Protein AF-A0A7Z9K730-F1 (afdb_monomer)

pLDDT: mean 75.92, std 16.02, range [36.72, 94.62]

Radius of gyration: 26.33 Å; Cα contacts (8 Å, |Δi|>4): 252; chains: 1; bounding box: 82×53×76 Å

Secondary structure (DSSP, 8-state):
-PPPEEEEEE-TTSSEEEEEEE------TT---HHHHHHHHHHHHHHHHHHHHHHHHHHHHHHHH-HHHHHHHHHHHHHHHHHHHHHTTSSHHHHTSGGGSTTTB--SSTT-SHHHHHHHHHHHHHHHHHHHHHHHHHH--HHHHTT-------HHHHHHHHHHHHHHHHHHHHHHHHHHHHHHSB-----TT-GGG--HHHHHHHHHHHHHHHHHHHHHHHHHHHHHTS-HHHHHHHHHHHHHHHHHHHHHTT--HIIIIIHHHHHHHHHHHHHHHHHHHTTS-SS-PPPHHHHHHHHHHHHHHHHHHHHHHHHHHHHHHHSSTT---

Solvent-accessible surface area (backbone atoms only — not comparable to full-atom values): 18474 Å² total; per-residue (Å²): 138,81,84,77,57,70,52,77,53,68,43,100,80,82,47,79,75,56,77,50,71,54,75,77,77,68,75,61,82,84,64,83,33,73,65,56,58,48,50,52,50,52,46,56,51,48,52,53,50,49,56,51,49,51,53,51,50,28,57,57,40,26,80,76,66,35,61,68,53,17,50,52,49,43,50,50,51,54,54,47,53,50,52,52,26,61,77,68,42,53,61,57,82,54,58,73,37,70,54,42,29,48,82,50,17,55,45,85,75,87,38,40,10,48,40,38,42,32,52,51,17,52,52,49,25,53,50,28,53,55,50,29,52,56,46,43,76,72,65,69,50,76,72,64,71,76,60,77,74,71,88,68,89,52,69,67,58,28,54,54,38,18,53,48,42,38,52,49,48,53,48,50,52,50,51,47,53,54,49,51,47,53,65,75,39,30,77,57,49,81,53,75,92,44,65,86,62,50,46,76,62,27,53,49,50,54,50,24,52,49,32,40,54,50,23,51,49,34,48,50,57,48,49,43,62,63,52,67,70,45,53,71,69,43,45,51,51,8,49,54,51,14,50,51,54,46,49,53,52,35,56,76,70,69,47,60,57,68,69,72,42,53,49,48,49,52,52,51,51,53,50,53,50,51,48,52,51,46,61,64,51,53,76,79,50,90,69,97,66,82,54,70,68,52,56,49,49,50,50,51,54,51,48,53,52,53,51,48,57,53,53,61,47,54,55,53,60,53,52,58,65,71,68,50,100,74,88,83,128

Foldseek 3Di:
DDDWDKDFDADPVRDGPDIDTPPPPPPPPVPVDPVVVVVVVVVVVVVVVVLVVLLVQLVVCCVPPNNVVSLVVSVCVLVVVLLVCVVVVPPVVVCPDCQVDCQFFDDDDQPRGLVSLLVVLVSLLSSLVSLLVVLCVVLPPLVLLVPLPPPDDDVVLLVVLLVVLLVQLVVVVVLLCVLLSNVVGGPADPPPVDPVSHDPSNVSSVVSNVSNLVSSLSVLLSCLSSLSSHDPVSNVSSLVNNLVVQLVVCVVVVHDCVLSRVLSSVLSVLSSVLSVVCSVCVVPDDDPDRPVVNVVSSVVSVVVNVVVSVVVVVVVVVVVVVPPPPPDD

Structure (mmCIF, N/CA/C/O backbone):
data_AF-A0A7Z9K730-F1
#
_entry.id   AF-A0A7Z9K730-F1
#
loop_
_atom_site.group_PDB
_atom_site.id
_atom_site.type_symbol
_atom_site.label_atom_id
_atom_site.label_alt_id
_atom_site.label_comp_id
_atom_site.label_asym_id
_atom_site.label_entity_id
_atom_site.label_seq_id
_atom_site.pdbx_PDB_ins_code
_atom_site.Cartn_x
_atom_site.Cartn_y
_atom_site.Cartn_z
_atom_site.occupancy
_atom_site.B_iso_or_equiv
_atom_site.auth_seq_id
_atom_site.auth_comp_id
_atom_site.auth_asym_id
_atom_site.auth_atom_id
_atom_site.pdbx_PDB_model_num
ATOM 1 N N . MET A 1 1 ? 19.203 -18.363 -46.314 1.00 38.38 1 MET A N 1
ATOM 2 C CA . MET A 1 1 ? 20.653 -18.600 -46.107 1.00 38.38 1 MET A CA 1
ATOM 3 C C . MET A 1 1 ? 21.427 -17.331 -46.461 1.00 38.38 1 MET A C 1
ATOM 5 O O . MET A 1 1 ? 21.736 -17.117 -47.626 1.00 38.38 1 MET A O 1
ATOM 9 N N . GLY A 1 2 ? 21.668 -16.443 -45.492 1.00 43.47 2 GLY A N 1
ATOM 10 C CA . GLY A 1 2 ? 22.493 -15.243 -45.694 1.00 43.47 2 GLY A CA 1
ATOM 11 C C . GLY A 1 2 ? 23.963 -15.560 -45.417 1.00 43.47 2 GLY A C 1
ATOM 12 O O . GLY A 1 2 ? 24.268 -16.152 -44.387 1.00 43.47 2 GLY A O 1
ATOM 13 N N . LYS A 1 3 ? 24.870 -15.215 -46.339 1.00 42.12 3 LYS A N 1
ATOM 14 C CA . LYS A 1 3 ? 26.317 -15.420 -46.163 1.00 42.12 3 LYS A CA 1
ATOM 15 C C . LYS A 1 3 ? 26.834 -14.543 -45.015 1.00 42.12 3 LYS A C 1
ATOM 17 O O . LYS A 1 3 ? 26.680 -13.326 -45.060 1.00 42.12 3 LYS A O 1
ATOM 22 N N . SER A 1 4 ? 27.456 -15.172 -44.018 1.00 48.16 4 SER A N 1
ATOM 23 C CA . SER A 1 4 ? 28.246 -14.492 -42.988 1.00 48.16 4 SER A CA 1
ATOM 24 C C . SER A 1 4 ? 29.460 -13.834 -43.646 1.00 48.16 4 SER A C 1
ATOM 26 O O . SER A 1 4 ? 30.220 -14.506 -44.344 1.00 48.16 4 SER A O 1
ATOM 28 N N . GLY A 1 5 ? 29.608 -12.521 -43.479 1.00 53.75 5 GLY A N 1
ATOM 29 C CA . GLY A 1 5 ? 30.792 -11.790 -43.917 1.00 53.75 5 GLY A CA 1
ATOM 30 C C . GLY A 1 5 ? 31.803 -11.721 -42.778 1.00 53.75 5 GLY A C 1
ATOM 31 O O . GLY A 1 5 ? 31.504 -11.157 -41.727 1.00 53.75 5 GLY A O 1
ATOM 32 N N . SER A 1 6 ? 32.992 -12.282 -42.981 1.00 52.16 6 SER A N 1
ATOM 33 C CA . SER A 1 6 ? 34.147 -12.065 -42.108 1.00 52.16 6 SER A CA 1
ATOM 34 C C . SER A 1 6 ? 35.080 -11.052 -42.761 1.00 52.16 6 SER A C 1
ATOM 36 O O . SER A 1 6 ? 35.436 -11.218 -43.929 1.00 52.16 6 SER A O 1
ATOM 38 N N . VAL A 1 7 ? 35.489 -10.025 -42.016 1.00 58.34 7 VAL A N 1
ATOM 39 C CA . VAL A 1 7 ? 36.513 -9.073 -42.465 1.00 58.34 7 VAL A CA 1
ATOM 40 C C . VAL A 1 7 ? 37.760 -9.293 -41.620 1.00 58.34 7 VAL A C 1
ATOM 42 O O . VAL A 1 7 ? 37.715 -9.233 -40.390 1.00 58.34 7 VAL A O 1
ATOM 45 N N . GLU A 1 8 ? 38.870 -9.582 -42.289 1.00 62.12 8 GLU A N 1
ATOM 46 C CA . GLU A 1 8 ? 40.185 -9.660 -41.662 1.00 62.12 8 GLU A CA 1
ATOM 47 C C . GLU A 1 8 ? 40.792 -8.265 -41.574 1.00 62.12 8 GLU A C 1
ATOM 49 O O . GLU A 1 8 ? 40.996 -7.599 -42.589 1.00 62.12 8 GLU A O 1
ATOM 54 N N . VAL A 1 9 ? 41.092 -7.823 -40.353 1.00 57.44 9 VAL A N 1
ATOM 55 C CA . VAL A 1 9 ? 41.813 -6.569 -40.128 1.00 57.44 9 VAL A CA 1
ATOM 56 C C . VAL A 1 9 ? 43.289 -6.914 -39.958 1.00 57.44 9 VAL A C 1
ATOM 58 O O . VAL A 1 9 ? 43.691 -7.547 -38.980 1.00 57.44 9 VAL A O 1
ATOM 61 N N . GLN A 1 10 ? 44.101 -6.539 -40.945 1.00 57.00 10 GLN A N 1
ATOM 62 C CA . GLN A 1 10 ? 45.538 -6.797 -40.924 1.00 57.00 10 GLN A CA 1
ATOM 63 C C . GLN A 1 10 ? 46.259 -5.748 -40.071 1.00 57.00 10 GLN A C 1
ATOM 65 O O . GLN A 1 10 ? 46.021 -4.549 -40.209 1.00 57.00 10 GLN A O 1
ATOM 70 N N . ALA A 1 11 ? 47.167 -6.196 -39.202 1.00 59.16 11 ALA A N 1
ATOM 71 C CA . ALA A 1 11 ? 48.098 -5.301 -38.526 1.00 59.16 11 ALA A CA 1
ATOM 72 C C . ALA A 1 11 ? 49.235 -4.881 -39.476 1.00 59.16 11 ALA A C 1
ATOM 74 O O . ALA A 1 11 ? 49.526 -5.564 -40.459 1.00 59.16 11 ALA A O 1
ATOM 75 N N . ILE A 1 12 ? 49.933 -3.795 -39.127 1.00 59.34 12 ILE A N 1
ATOM 76 C CA . ILE A 1 12 ? 51.012 -3.153 -39.910 1.00 59.34 12 ILE A CA 1
ATOM 77 C C . ILE A 1 12 ? 52.149 -4.131 -40.307 1.00 59.34 12 ILE A C 1
ATOM 79 O O . ILE A 1 12 ? 52.888 -3.872 -41.250 1.00 59.34 12 ILE A O 1
ATOM 83 N N . HIS A 1 13 ? 52.255 -5.296 -39.657 1.00 58.69 13 HIS A N 1
ATOM 84 C CA . HIS A 1 13 ? 53.256 -6.334 -39.940 1.00 58.69 13 HIS A CA 1
ATOM 85 C C . HIS A 1 13 ? 52.724 -7.599 -40.647 1.00 58.69 13 HIS A C 1
ATOM 87 O O . HIS A 1 13 ? 53.316 -8.668 -40.505 1.00 58.69 13 HIS A O 1
ATOM 93 N N . ALA A 1 14 ? 51.630 -7.502 -41.412 1.00 57.06 14 ALA A N 1
ATOM 94 C CA . ALA A 1 14 ? 51.130 -8.570 -42.297 1.00 57.06 14 ALA A CA 1
ATOM 95 C C . ALA A 1 14 ? 50.845 -9.933 -41.617 1.00 57.06 14 ALA A C 1
ATOM 97 O O . ALA A 1 14 ? 50.779 -10.967 -42.279 1.00 57.06 14 ALA A O 1
ATOM 98 N N . LYS A 1 15 ? 50.635 -9.943 -40.293 1.00 54.78 15 LYS A N 1
ATOM 99 C CA . LYS A 1 15 ? 50.043 -11.071 -39.560 1.00 54.78 15 LYS A CA 1
ATOM 100 C C . LYS A 1 15 ? 48.619 -10.699 -39.135 1.00 54.78 15 LYS A C 1
ATOM 102 O O . LYS A 1 15 ? 48.431 -9.592 -38.618 1.00 54.78 15 LYS A O 1
ATOM 107 N N . PRO A 1 16 ? 47.622 -11.578 -39.346 1.00 54.81 16 PRO A N 1
ATOM 108 C CA . PRO A 1 16 ? 46.257 -11.313 -38.908 1.00 54.81 16 PRO A CA 1
ATOM 109 C C . PRO A 1 16 ? 46.237 -11.231 -37.379 1.00 54.81 16 PRO A C 1
ATOM 111 O O . PRO A 1 16 ? 46.666 -12.164 -36.701 1.00 54.81 16 PRO A O 1
ATOM 114 N N . ALA A 1 17 ? 45.801 -10.092 -36.836 1.00 61.16 17 ALA A N 1
ATOM 115 C CA . ALA A 1 17 ? 45.766 -9.877 -35.390 1.00 61.16 17 ALA A CA 1
ATOM 116 C C . ALA A 1 17 ? 44.479 -10.439 -34.764 1.00 61.16 17 ALA A C 1
ATOM 118 O O . ALA A 1 17 ? 44.522 -10.984 -33.664 1.00 61.16 17 ALA A O 1
ATOM 119 N N . PHE A 1 18 ? 43.343 -10.334 -35.462 1.00 58.22 18 PHE A N 1
ATOM 120 C CA . PHE A 1 18 ? 42.050 -10.889 -35.048 1.00 58.22 18 PHE A CA 1
ATOM 121 C C . PHE A 1 18 ? 41.052 -10.893 -36.219 1.00 58.22 18 PHE A C 1
ATOM 123 O O . PHE A 1 18 ? 41.146 -10.076 -37.137 1.00 58.22 18 PHE A O 1
ATOM 130 N N . HIS A 1 19 ? 40.078 -11.807 -36.175 1.00 66.88 19 HIS A N 1
ATOM 131 C CA . HIS A 1 19 ? 38.988 -11.890 -37.151 1.00 66.88 19 HIS A CA 1
ATOM 132 C C . HIS A 1 19 ? 37.718 -11.273 -36.563 1.00 66.88 19 HIS A C 1
ATOM 134 O O . HIS A 1 19 ? 37.267 -11.677 -35.490 1.00 66.88 19 HIS A O 1
ATOM 140 N N . LEU A 1 20 ? 37.111 -10.327 -37.282 1.00 52.06 20 LEU A N 1
ATOM 141 C CA . LEU A 1 20 ? 35.784 -9.822 -36.947 1.00 52.06 20 LEU A CA 1
ATOM 142 C C . LEU A 1 20 ? 34.752 -10.666 -37.695 1.00 52.06 20 LEU A C 1
ATOM 144 O O . LEU A 1 20 ? 34.623 -10.584 -38.919 1.00 52.06 20 LEU A O 1
ATOM 148 N N . SER A 1 21 ? 34.028 -11.501 -36.951 1.00 53.28 21 SER A N 1
ATOM 149 C CA . SER A 1 21 ? 32.840 -12.178 -37.466 1.00 53.28 21 SER A CA 1
ATOM 150 C C . SER A 1 21 ? 31.620 -11.323 -37.143 1.00 53.28 21 SER A C 1
ATOM 152 O O . SER A 1 21 ? 31.240 -11.155 -35.985 1.00 53.28 21 SER A O 1
ATOM 154 N N . VAL A 1 22 ? 31.011 -10.739 -38.175 1.00 56.44 22 VAL A N 1
ATOM 155 C CA . VAL A 1 22 ? 29.721 -10.066 -38.022 1.00 56.44 22 VAL A CA 1
ATOM 156 C C . VAL A 1 22 ? 28.650 -11.138 -38.143 1.00 56.44 22 VAL A C 1
ATOM 158 O O . VAL A 1 22 ? 28.093 -11.378 -39.216 1.00 56.44 22 VAL A O 1
ATOM 161 N N . SER A 1 23 ? 28.349 -11.794 -37.025 1.00 46.12 23 SER A N 1
ATOM 162 C CA . SER A 1 23 ? 27.064 -12.470 -36.891 1.00 46.12 23 SER A CA 1
ATOM 163 C C . SER A 1 23 ? 26.005 -11.380 -36.909 1.00 46.12 23 SER A C 1
ATOM 165 O O . SER A 1 23 ? 25.791 -10.693 -35.911 1.00 46.12 23 SER A O 1
ATOM 167 N N . ARG A 1 24 ? 25.333 -11.191 -38.052 1.00 42.38 24 ARG A N 1
ATOM 168 C CA . ARG A 1 24 ? 24.005 -10.585 -38.010 1.00 42.38 24 ARG A CA 1
ATOM 169 C C . ARG A 1 24 ? 23.162 -11.534 -37.176 1.00 42.38 24 ARG A C 1
ATOM 171 O O . ARG A 1 24 ? 22.616 -12.500 -37.702 1.00 42.38 24 ARG A O 1
ATOM 178 N N . THR A 1 25 ? 23.035 -11.242 -35.889 1.00 43.81 25 THR A N 1
ATOM 179 C CA . THR A 1 25 ? 21.833 -11.596 -35.152 1.00 43.81 25 THR A CA 1
ATOM 180 C C . THR A 1 25 ? 20.736 -10.781 -35.819 1.00 43.81 25 THR A C 1
ATOM 182 O O . THR A 1 25 ? 20.389 -9.684 -35.393 1.00 43.81 25 THR A O 1
ATOM 185 N N . THR A 1 26 ? 20.238 -11.267 -36.957 1.00 42.12 26 THR A N 1
ATOM 186 C CA . THR A 1 26 ? 18.875 -10.958 -37.343 1.00 42.12 26 THR A CA 1
ATOM 187 C C . THR A 1 26 ? 18.065 -11.488 -36.174 1.00 42.12 26 THR A C 1
ATOM 189 O O . THR A 1 26 ? 17.826 -12.691 -36.092 1.00 42.12 26 THR A O 1
ATOM 192 N N . ALA A 1 27 ? 17.736 -10.617 -35.217 1.00 43.53 27 ALA A N 1
ATOM 193 C CA . ALA A 1 27 ? 16.532 -10.799 -34.439 1.00 43.53 27 ALA A CA 1
ATOM 194 C C . ALA A 1 27 ? 15.460 -11.009 -35.505 1.00 43.53 27 ALA A C 1
ATOM 196 O O . ALA A 1 27 ? 15.149 -10.094 -36.267 1.00 43.53 27 ALA A O 1
ATOM 197 N N . SER A 1 28 ? 15.080 -12.267 -35.698 1.00 43.81 28 SER A N 1
ATOM 198 C CA . SER A 1 28 ? 14.105 -12.687 -36.682 1.00 43.81 28 SER A CA 1
ATOM 199 C C . SER A 1 28 ? 12.797 -12.025 -36.285 1.00 43.81 28 SER A C 1
ATOM 201 O O . SER A 1 28 ? 12.044 -12.534 -35.462 1.00 43.81 28 SER A O 1
ATOM 203 N N . THR A 1 29 ? 12.544 -10.857 -36.861 1.00 47.66 29 THR A N 1
ATOM 204 C CA . THR A 1 29 ? 11.293 -10.111 -36.744 1.00 47.66 29 THR A CA 1
ATOM 205 C C . THR A 1 29 ? 10.112 -10.858 -37.375 1.00 47.66 29 THR A C 1
ATOM 207 O O . THR A 1 29 ? 8.987 -10.383 -37.290 1.00 47.66 29 THR A O 1
ATOM 210 N N . GLU A 1 30 ? 10.341 -12.039 -37.958 1.00 44.09 30 GLU A N 1
ATOM 211 C CA . GLU A 1 30 ? 9.311 -12.944 -38.483 1.00 44.09 30 GLU A CA 1
ATOM 212 C C . GLU A 1 30 ? 8.753 -13.936 -37.448 1.00 44.09 30 GLU A C 1
ATOM 214 O O . GLU A 1 30 ? 7.759 -14.593 -37.735 1.00 44.09 30 GLU A O 1
ATOM 219 N N . ASP A 1 31 ? 9.313 -13.999 -36.234 1.00 49.00 31 ASP A N 1
ATOM 220 C CA . ASP A 1 31 ? 8.849 -14.897 -35.166 1.00 49.00 31 ASP A CA 1
ATOM 221 C C . ASP A 1 31 ? 8.428 -14.131 -33.898 1.00 49.00 31 ASP A C 1
ATOM 223 O O . ASP A 1 31 ? 8.575 -14.600 -32.769 1.00 49.00 31 ASP A O 1
ATOM 227 N N . VAL A 1 32 ? 7.752 -12.984 -34.064 1.00 54.50 32 VAL A N 1
ATOM 228 C CA . VAL A 1 32 ? 6.709 -12.588 -33.087 1.00 54.50 32 VAL A CA 1
ATOM 229 C C . VAL A 1 32 ? 5.503 -13.514 -33.307 1.00 54.50 32 VAL A C 1
ATOM 231 O O . VAL A 1 32 ? 4.397 -13.102 -33.649 1.00 54.50 32 VAL A O 1
ATOM 234 N N . GLY A 1 33 ? 5.772 -14.817 -33.246 1.00 62.31 33 GLY A N 1
ATOM 235 C CA . GLY A 1 33 ? 4.873 -15.871 -33.656 1.00 62.31 33 GLY A CA 1
ATOM 236 C C . GLY A 1 33 ? 3.738 -16.016 -32.658 1.00 62.31 33 GLY A C 1
ATOM 237 O O . GLY A 1 33 ? 3.824 -15.609 -31.496 1.00 62.31 33 GLY A O 1
ATOM 238 N N . ILE A 1 34 ? 2.685 -16.694 -33.101 1.00 74.75 34 ILE A N 1
ATOM 239 C CA . ILE A 1 34 ? 1.561 -17.142 -32.269 1.00 74.75 34 ILE A CA 1
ATOM 240 C C . ILE A 1 34 ? 2.053 -17.768 -30.946 1.00 74.75 34 ILE A C 1
ATOM 242 O O . ILE A 1 34 ? 1.383 -17.634 -29.928 1.00 74.75 34 ILE A O 1
ATOM 246 N N . GLY A 1 35 ? 3.249 -18.374 -30.921 1.00 77.69 35 GLY A N 1
ATOM 247 C CA . GLY A 1 35 ? 3.891 -18.905 -29.714 1.00 77.69 35 GLY A CA 1
ATOM 248 C C . GLY A 1 35 ? 4.208 -17.871 -28.622 1.00 77.69 35 GLY A C 1
ATOM 249 O O . GLY A 1 35 ? 4.000 -18.168 -27.444 1.00 77.69 35 GLY A O 1
ATOM 250 N N . TRP A 1 36 ? 4.648 -16.653 -28.966 1.00 75.62 36 TRP A N 1
ATOM 251 C CA . TRP A 1 36 ? 4.892 -15.593 -27.974 1.00 75.62 36 TRP A CA 1
ATOM 252 C C . TRP A 1 36 ? 3.574 -15.094 -27.372 1.00 75.62 36 TRP A C 1
ATOM 254 O O . TRP A 1 36 ? 3.434 -15.033 -26.149 1.00 75.62 36 TRP A O 1
ATOM 264 N N . LEU A 1 37 ? 2.573 -14.838 -28.223 1.00 78.25 37 LEU A N 1
ATOM 265 C CA . LEU A 1 37 ? 1.226 -14.450 -27.786 1.00 78.25 37 LEU A CA 1
ATOM 266 C C . LEU A 1 37 ? 0.566 -15.543 -26.934 1.00 78.25 37 LEU A C 1
ATOM 268 O O . LEU A 1 37 ? -0.029 -15.240 -25.902 1.00 78.25 37 LEU A O 1
ATOM 272 N N . ALA A 1 38 ? 0.707 -16.813 -27.321 1.00 83.06 38 ALA A N 1
ATOM 273 C CA . ALA A 1 38 ? 0.199 -17.949 -26.558 1.00 83.06 38 ALA A CA 1
ATOM 274 C C . ALA A 1 38 ? 0.896 -18.079 -25.197 1.00 83.06 38 ALA A C 1
ATOM 276 O O . ALA A 1 38 ? 0.226 -18.317 -24.194 1.00 83.06 38 ALA A O 1
ATOM 277 N N . SER A 1 39 ? 2.215 -17.866 -25.139 1.00 77.00 39 SER A N 1
ATOM 278 C CA . SER A 1 39 ? 2.977 -17.878 -23.883 1.00 77.00 39 SER A CA 1
ATOM 279 C C . SER A 1 39 ? 2.526 -16.757 -22.946 1.00 77.00 39 SER A C 1
ATOM 281 O O . SER A 1 39 ? 2.296 -16.996 -21.761 1.00 77.00 39 SER A O 1
ATOM 283 N N . LEU A 1 40 ? 2.324 -15.549 -23.481 1.00 78.69 40 LEU A N 1
ATOM 284 C CA . LEU A 1 40 ? 1.811 -14.407 -22.726 1.00 78.69 40 LEU A CA 1
ATOM 285 C C . LEU A 1 40 ? 0.383 -14.657 -22.214 1.00 78.69 40 LEU A C 1
ATOM 287 O O . LEU A 1 40 ? 0.099 -14.431 -21.038 1.00 78.69 40 LEU A O 1
ATOM 291 N N . ALA A 1 41 ? -0.505 -15.179 -23.065 1.00 83.88 41 ALA A N 1
ATOM 292 C CA . ALA A 1 41 ? -1.872 -15.524 -22.679 1.00 83.88 41 ALA A CA 1
ATOM 293 C C . ALA A 1 41 ? -1.901 -16.606 -21.589 1.00 83.88 41 ALA A C 1
ATOM 295 O O . ALA A 1 41 ? -2.610 -16.462 -20.592 1.00 83.88 41 ALA A O 1
ATOM 296 N N . LEU A 1 42 ? -1.095 -17.661 -21.736 1.00 86.12 42 LEU A N 1
ATOM 297 C CA . LEU A 1 42 ? -0.999 -18.749 -20.763 1.00 86.12 42 LEU A CA 1
ATOM 298 C C . LEU A 1 42 ? -0.456 -18.259 -19.418 1.00 86.12 42 LEU A C 1
ATOM 300 O O . LEU A 1 42 ? -0.911 -18.712 -18.369 1.00 86.12 42 LEU A O 1
ATOM 304 N N . LEU A 1 43 ? 0.451 -17.284 -19.436 1.00 83.88 43 LEU A N 1
ATOM 305 C CA . LEU A 1 43 ? 0.961 -16.640 -18.234 1.00 83.88 43 LEU A CA 1
ATOM 306 C C . LEU A 1 43 ? -0.130 -15.811 -17.542 1.00 83.88 43 LEU A C 1
ATOM 308 O O . LEU A 1 43 ? -0.341 -15.980 -16.341 1.00 83.88 43 LEU A O 1
ATOM 312 N N . ILE A 1 44 ? -0.878 -14.980 -18.277 1.00 84.88 44 ILE A N 1
ATOM 313 C CA . ILE A 1 44 ? -2.003 -14.203 -17.718 1.00 84.88 44 ILE A CA 1
ATOM 314 C C . ILE A 1 44 ? -3.049 -15.139 -17.098 1.00 84.88 44 ILE A C 1
ATOM 316 O O . ILE A 1 44 ? -3.509 -14.910 -15.974 1.00 84.88 44 ILE A O 1
ATOM 320 N N . VAL A 1 45 ? -3.392 -16.224 -17.797 1.00 89.12 45 VAL A N 1
ATOM 321 C CA . VAL A 1 45 ? -4.296 -17.260 -17.281 1.00 89.12 45 VAL A CA 1
ATOM 322 C C . VAL A 1 45 ? -3.706 -17.918 -16.034 1.00 89.12 45 VAL A C 1
ATOM 324 O O . VAL A 1 45 ? -4.406 -18.042 -15.031 1.00 89.12 45 VAL A O 1
ATOM 327 N N . GLY A 1 46 ? -2.420 -18.274 -16.048 1.00 87.12 46 GLY A N 1
ATOM 328 C CA . GLY A 1 46 ? -1.718 -18.867 -14.910 1.00 87.12 46 GLY A CA 1
ATOM 329 C C . GLY A 1 46 ? -1.727 -17.969 -13.672 1.00 87.12 46 GLY A C 1
ATOM 330 O O . GLY A 1 46 ? -2.077 -18.430 -12.587 1.00 87.12 46 GLY A O 1
ATOM 331 N N . ILE A 1 47 ? -1.442 -16.675 -13.835 1.00 86.06 47 ILE A N 1
ATOM 332 C CA . ILE A 1 47 ? -1.518 -15.675 -12.760 1.00 86.06 47 ILE A CA 1
ATOM 333 C C . ILE A 1 47 ? -2.953 -15.556 -12.233 1.00 86.06 47 ILE A C 1
ATOM 335 O O . ILE A 1 47 ? -3.177 -15.563 -11.022 1.00 86.06 47 ILE A O 1
ATOM 339 N N . THR A 1 48 ? -3.941 -15.492 -13.126 1.00 88.19 48 THR A N 1
ATOM 340 C CA . THR A 1 48 ? -5.356 -15.381 -12.739 1.00 88.19 48 THR A CA 1
ATOM 341 C C . THR A 1 48 ? -5.817 -16.612 -11.953 1.00 88.19 48 THR A C 1
ATOM 343 O O . THR A 1 48 ? -6.491 -16.492 -10.924 1.00 88.19 48 THR A O 1
ATOM 346 N N . LEU A 1 49 ? -5.415 -17.806 -12.394 1.00 90.62 49 LEU A N 1
ATOM 347 C CA . LEU A 1 49 ? -5.686 -19.061 -11.699 1.00 90.62 49 LEU A CA 1
ATOM 348 C C . LEU A 1 49 ? -4.979 -19.119 -10.345 1.00 90.62 49 LEU A C 1
ATOM 350 O O . LEU A 1 49 ? -5.612 -19.512 -9.366 1.00 90.62 49 LEU A O 1
ATOM 354 N N . LEU A 1 50 ? -3.721 -18.679 -10.260 1.00 89.62 50 LEU A N 1
ATOM 355 C CA . LEU A 1 50 ? -2.973 -18.605 -9.006 1.00 89.62 50 LEU A CA 1
ATOM 356 C C . LEU A 1 50 ? -3.690 -17.705 -7.994 1.00 89.62 50 LEU A C 1
ATOM 358 O O . LEU A 1 50 ? -3.944 -18.128 -6.867 1.00 89.62 50 LEU A O 1
ATOM 362 N N . PHE A 1 51 ? -4.094 -16.499 -8.396 1.00 90.56 51 PHE A N 1
ATOM 363 C CA . PHE A 1 51 ? -4.832 -15.585 -7.522 1.00 90.56 51 PHE A CA 1
ATOM 364 C C . PHE A 1 51 ? -6.183 -16.154 -7.070 1.00 90.56 51 PHE A C 1
ATOM 366 O O . PHE A 1 51 ? -6.564 -15.995 -5.904 1.00 90.56 51 PHE A O 1
ATOM 373 N N . SER A 1 52 ? -6.888 -16.854 -7.963 1.00 90.00 52 SER A N 1
ATOM 374 C CA . SER A 1 52 ? -8.132 -17.560 -7.642 1.00 90.00 52 SER A CA 1
ATOM 375 C C . SER A 1 52 ? -7.898 -18.704 -6.649 1.00 90.00 52 SER A C 1
ATOM 377 O O . SER A 1 52 ? -8.647 -18.844 -5.679 1.00 90.00 52 SER A O 1
ATOM 379 N N . LEU A 1 53 ? -6.828 -19.483 -6.833 1.00 93.19 53 LEU A N 1
ATOM 380 C CA . LEU A 1 53 ? -6.440 -20.579 -5.946 1.00 93.19 53 LEU A CA 1
ATOM 381 C C . LEU A 1 53 ? -6.063 -20.064 -4.556 1.00 93.19 53 LEU A C 1
ATOM 383 O O . LEU A 1 53 ? -6.580 -20.575 -3.566 1.00 93.19 53 LEU A O 1
ATOM 387 N N . LEU A 1 54 ? -5.235 -19.018 -4.474 1.00 92.81 54 LEU A N 1
ATOM 388 C CA . LEU A 1 54 ? -4.847 -18.397 -3.205 1.00 92.81 54 LEU A CA 1
ATOM 389 C C . LEU A 1 54 ? -6.069 -17.871 -2.446 1.00 92.81 54 LEU A C 1
ATOM 391 O O . LEU A 1 54 ? -6.200 -18.097 -1.244 1.00 92.81 54 LEU A O 1
ATOM 395 N N . LYS A 1 55 ? -7.015 -17.240 -3.152 1.00 91.62 55 LYS A N 1
ATOM 396 C CA . LYS A 1 55 ? -8.272 -16.774 -2.554 1.00 91.62 55 LYS A CA 1
ATOM 397 C C . LYS A 1 55 ? -9.139 -17.932 -2.044 1.00 91.62 55 LYS A C 1
ATOM 399 O O . LYS A 1 55 ? -9.708 -17.837 -0.958 1.00 91.62 55 LYS A O 1
ATOM 404 N N . ARG A 1 56 ? -9.248 -19.029 -2.804 1.00 92.00 56 ARG A N 1
ATOM 405 C CA . ARG A 1 56 ? -9.973 -20.237 -2.365 1.00 92.00 56 ARG A CA 1
ATOM 406 C C . ARG A 1 56 ? -9.308 -20.874 -1.143 1.00 92.00 56 ARG A C 1
ATOM 408 O O . ARG A 1 56 ? -10.011 -21.190 -0.187 1.00 92.00 56 ARG A O 1
ATOM 415 N N . GLY A 1 57 ? -7.981 -20.994 -1.150 1.00 90.69 57 GLY A N 1
ATOM 416 C CA . GLY A 1 57 ? -7.199 -21.518 -0.028 1.00 90.69 57 GLY A CA 1
ATOM 417 C C . GLY A 1 57 ? -7.379 -20.680 1.236 1.00 90.69 57 GLY A C 1
ATOM 418 O O . GLY A 1 57 ? -7.661 -21.227 2.298 1.00 90.69 57 GLY A O 1
ATOM 419 N N . MET A 1 58 ? -7.348 -19.350 1.111 1.00 92.25 58 MET A N 1
ATOM 420 C CA . MET A 1 58 ? -7.653 -18.430 2.211 1.00 92.25 58 MET A CA 1
ATOM 421 C C . MET A 1 58 ? -9.030 -18.738 2.832 1.00 92.25 58 MET A C 1
ATOM 423 O O . MET A 1 58 ? -9.138 -18.885 4.051 1.00 92.25 58 MET A O 1
ATOM 427 N N . ASN A 1 59 ? -10.075 -18.899 2.015 1.00 90.81 59 ASN A N 1
ATOM 428 C CA . ASN A 1 59 ? -11.424 -19.197 2.511 1.00 90.81 59 ASN A CA 1
ATOM 429 C C . ASN A 1 59 ? -11.529 -20.578 3.182 1.00 90.81 59 ASN A C 1
ATOM 431 O O . ASN A 1 59 ? -12.223 -20.713 4.186 1.00 90.81 59 ASN A O 1
ATOM 435 N N . GLN A 1 60 ? -10.835 -21.595 2.666 1.00 92.06 60 GLN A N 1
ATOM 436 C CA . GLN A 1 60 ? -10.801 -22.929 3.283 1.00 92.06 60 GLN A CA 1
ATOM 437 C C . GLN A 1 60 ? -10.084 -22.911 4.638 1.00 92.06 60 GLN A C 1
ATOM 439 O O . GLN A 1 60 ? -10.596 -23.448 5.618 1.00 92.06 60 GLN A O 1
ATOM 444 N N . ILE A 1 61 ? -8.929 -22.243 4.712 1.00 91.88 61 ILE A N 1
ATOM 445 C CA . ILE A 1 61 ? -8.153 -22.096 5.950 1.00 91.88 61 ILE A CA 1
ATOM 446 C C . ILE A 1 61 ? -8.955 -21.335 7.006 1.00 91.88 61 ILE A C 1
ATOM 448 O O . ILE A 1 61 ? -8.899 -21.682 8.184 1.00 91.88 61 ILE A O 1
ATOM 452 N N . GLU A 1 62 ? -9.729 -20.320 6.611 1.00 91.06 62 GLU A N 1
ATOM 453 C CA . GLU A 1 62 ? -10.558 -19.568 7.558 1.00 91.06 62 GLU A CA 1
ATOM 454 C C . GLU A 1 62 ? -11.544 -20.466 8.306 1.00 91.06 62 GLU A C 1
ATOM 456 O O . GLU A 1 62 ? -11.722 -20.280 9.511 1.00 91.06 62 GLU A O 1
ATOM 461 N N . GLN A 1 63 ? -12.164 -21.426 7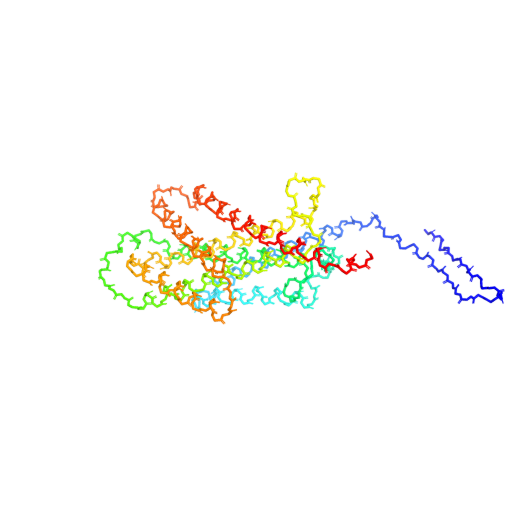.615 1.00 89.50 63 GLN A N 1
ATOM 462 C CA . GLN A 1 63 ? -13.144 -22.331 8.221 1.00 89.50 63 GLN A CA 1
ATOM 463 C C . GLN A 1 63 ? -12.522 -23.211 9.315 1.00 89.50 63 GLN A C 1
ATOM 465 O O . GLN A 1 63 ? -13.236 -23.651 10.210 1.00 89.50 63 GLN A O 1
ATOM 470 N N . GLN A 1 64 ? -11.205 -23.444 9.265 1.00 91.56 64 GLN A N 1
ATOM 471 C CA . GLN A 1 64 ? -10.496 -24.341 10.181 1.00 91.56 64 GLN A CA 1
ATOM 472 C C . GLN A 1 64 ? -9.697 -23.598 11.263 1.00 91.56 64 GLN A C 1
ATOM 474 O O . GLN A 1 64 ? -9.714 -23.997 12.424 1.00 91.56 64 GLN A O 1
ATOM 479 N N . LEU A 1 65 ? -8.989 -22.525 10.894 1.00 89.69 65 LEU A N 1
ATOM 480 C CA . LEU A 1 65 ? -7.984 -21.852 11.735 1.00 89.69 65 LEU A CA 1
ATOM 481 C C . LEU A 1 65 ? -8.330 -20.390 12.058 1.00 89.69 65 LEU A C 1
ATOM 483 O O . LEU A 1 65 ? -7.565 -19.698 12.734 1.00 89.69 65 LEU A O 1
ATOM 487 N N . GLY A 1 66 ? -9.476 -19.905 11.576 1.00 88.88 66 GLY A N 1
ATOM 488 C CA . GLY A 1 66 ? -9.940 -18.542 11.794 1.00 88.88 66 GLY A CA 1
ATOM 489 C C . GLY A 1 66 ? -9.399 -17.524 10.786 1.00 88.88 66 GLY A C 1
ATOM 490 O O . GLY A 1 66 ? -8.484 -17.761 9.998 1.00 88.88 66 GLY A O 1
ATOM 491 N N . TRP A 1 67 ? -10.014 -16.343 10.800 1.00 86.06 67 TRP A N 1
ATOM 492 C CA . TRP A 1 67 ? -9.840 -15.342 9.744 1.00 86.06 67 TRP A CA 1
ATOM 493 C C . TRP A 1 67 ? -8.488 -14.622 9.764 1.00 86.06 67 TRP A C 1
ATOM 495 O O . TRP A 1 67 ? -7.945 -14.356 8.697 1.00 86.06 67 TRP A O 1
ATOM 505 N N . LEU A 1 68 ? -7.937 -14.331 10.949 1.00 87.56 68 LEU A N 1
ATOM 506 C CA . LEU A 1 68 ? -6.624 -13.687 11.079 1.00 87.56 68 LEU A CA 1
ATOM 507 C C . LEU A 1 68 ? -5.516 -14.610 10.573 1.00 87.56 68 LEU A C 1
ATOM 509 O O . LEU A 1 68 ? -4.690 -14.185 9.773 1.00 87.56 68 LEU A O 1
ATOM 513 N N . THR A 1 69 ? -5.546 -15.883 10.975 1.00 90.44 69 THR A N 1
ATOM 514 C CA . THR A 1 69 ? -4.598 -16.911 10.522 1.00 90.44 69 THR A CA 1
ATOM 515 C C . THR A 1 69 ? -4.666 -17.091 9.010 1.00 90.44 69 THR A C 1
ATOM 517 O O . THR A 1 69 ? -3.642 -17.153 8.339 1.00 90.44 69 THR A O 1
ATOM 520 N N . SER A 1 70 ? -5.880 -17.106 8.461 1.00 92.19 70 SER A N 1
ATOM 521 C CA . SER A 1 70 ? -6.129 -17.172 7.023 1.00 92.19 70 SER A CA 1
ATOM 522 C C . SER A 1 70 ? -5.530 -15.980 6.259 1.00 92.19 70 SER A C 1
ATOM 524 O O . SER A 1 70 ? -4.835 -16.191 5.266 1.00 92.19 70 SER A O 1
ATOM 526 N N . ILE A 1 71 ? -5.714 -14.745 6.745 1.00 91.44 71 ILE A N 1
ATOM 527 C CA . ILE A 1 71 ? -5.100 -13.546 6.145 1.00 91.44 71 ILE A CA 1
ATOM 528 C C . ILE A 1 71 ? -3.573 -13.596 6.258 1.00 91.44 71 ILE A C 1
ATOM 530 O O . ILE A 1 71 ? -2.884 -13.328 5.276 1.00 91.44 71 ILE A O 1
ATOM 534 N N . ALA A 1 72 ? -3.041 -13.954 7.429 1.00 93.38 72 ALA A N 1
ATOM 535 C CA . ALA A 1 72 ? -1.601 -14.021 7.658 1.00 93.38 72 ALA A CA 1
ATOM 536 C C . ALA A 1 72 ? -0.929 -15.038 6.724 1.00 93.38 72 ALA A C 1
ATOM 538 O O . ALA A 1 72 ? 0.057 -14.706 6.068 1.00 93.38 72 ALA A O 1
ATOM 539 N N . LEU A 1 73 ? -1.497 -16.242 6.599 1.00 93.31 73 LEU A N 1
ATOM 540 C CA . LEU A 1 73 ? -0.999 -17.265 5.679 1.00 93.31 73 LEU A CA 1
ATOM 541 C C . LEU A 1 73 ? -1.147 -16.835 4.217 1.00 93.31 73 LEU A C 1
ATOM 543 O O . LEU A 1 73 ? -0.210 -17.017 3.449 1.00 93.31 73 LEU A O 1
ATOM 547 N N . PHE A 1 74 ? -2.264 -16.207 3.837 1.00 94.19 74 PHE A N 1
ATOM 548 C CA . PHE A 1 74 ? -2.445 -15.670 2.486 1.00 94.19 74 PHE A CA 1
ATOM 549 C C . PHE A 1 74 ? -1.368 -14.635 2.127 1.00 94.19 74 PHE A C 1
ATOM 551 O O . PHE A 1 74 ? -0.742 -14.755 1.075 1.00 94.19 74 PHE A O 1
ATOM 558 N N . LEU A 1 75 ? -1.112 -13.659 3.006 1.00 94.19 75 LEU A N 1
ATOM 559 C CA . LEU A 1 75 ? -0.069 -12.649 2.802 1.00 94.19 75 LEU A CA 1
ATOM 560 C C . LEU A 1 75 ? 1.321 -13.288 2.748 1.00 94.19 75 LEU A C 1
ATOM 562 O O . LEU A 1 75 ? 2.096 -12.985 1.843 1.00 94.19 75 LEU A O 1
ATOM 566 N N . MET A 1 76 ? 1.613 -14.209 3.669 1.00 94.62 76 MET A N 1
ATOM 567 C CA . MET A 1 76 ? 2.888 -14.924 3.711 1.00 94.62 76 MET A CA 1
ATOM 568 C C . MET A 1 76 ? 3.128 -15.721 2.426 1.00 94.62 76 MET A C 1
ATOM 570 O O . MET A 1 76 ? 4.209 -15.641 1.851 1.00 94.62 76 MET A O 1
ATOM 574 N N . THR A 1 77 ? 2.127 -16.457 1.936 1.00 93.88 77 THR A N 1
ATOM 575 C CA . THR A 1 77 ? 2.239 -17.198 0.675 1.00 93.88 77 THR A CA 1
ATOM 576 C C . THR A 1 77 ? 2.384 -16.250 -0.510 1.00 93.88 77 THR A C 1
ATOM 578 O O . THR A 1 77 ? 3.227 -16.482 -1.368 1.00 93.88 77 THR A O 1
ATOM 581 N N . LEU A 1 78 ? 1.604 -15.170 -0.561 1.00 93.62 78 LEU A N 1
ATOM 582 C CA . LEU A 1 78 ? 1.612 -14.242 -1.688 1.00 93.62 78 LEU A CA 1
ATOM 583 C C . LEU A 1 78 ? 2.952 -13.499 -1.819 1.00 93.62 78 LEU A C 1
ATOM 585 O O . LEU A 1 78 ? 3.568 -13.520 -2.886 1.00 93.62 78 LEU A O 1
ATOM 589 N N . PHE A 1 79 ? 3.431 -12.892 -0.732 1.00 91.44 79 PHE A N 1
ATOM 590 C CA . PHE A 1 79 ? 4.723 -12.202 -0.720 1.00 91.44 79 PHE A CA 1
ATOM 591 C C . PHE A 1 79 ? 5.903 -13.179 -0.748 1.00 91.44 79 PHE A C 1
ATOM 593 O O . PHE A 1 79 ? 6.920 -12.873 -1.364 1.00 91.44 79 PHE A O 1
ATOM 600 N N . GLY A 1 80 ? 5.760 -14.375 -0.169 1.00 92.56 80 GLY A N 1
ATOM 601 C CA . GLY A 1 80 ? 6.762 -15.438 -0.256 1.00 92.56 80 GLY A CA 1
ATOM 602 C C . GLY A 1 80 ? 6.965 -15.930 -1.689 1.00 92.56 80 GLY A C 1
ATOM 603 O O . GLY A 1 80 ? 8.096 -15.980 -2.166 1.00 92.56 80 GLY A O 1
ATOM 604 N N . LEU A 1 81 ? 5.881 -16.210 -2.422 1.00 91.44 81 LEU A N 1
ATOM 605 C CA . LEU A 1 81 ? 5.956 -16.561 -3.845 1.00 91.44 81 LEU A CA 1
ATOM 606 C C . LEU A 1 81 ? 6.573 -15.432 -4.670 1.00 91.44 81 LEU A C 1
ATOM 608 O O . LEU A 1 81 ? 7.372 -15.698 -5.567 1.00 91.44 81 LEU A O 1
ATOM 612 N N . ARG A 1 82 ? 6.244 -14.172 -4.354 1.00 89.94 82 ARG A N 1
ATOM 613 C CA . ARG A 1 82 ? 6.846 -13.023 -5.033 1.00 89.94 82 ARG A CA 1
ATOM 614 C C . ARG A 1 82 ? 8.347 -12.918 -4.768 1.00 89.94 82 ARG A C 1
ATOM 616 O O . ARG A 1 82 ? 9.111 -12.726 -5.707 1.00 89.94 82 ARG A O 1
ATOM 623 N N . TYR A 1 83 ? 8.769 -13.088 -3.521 1.00 90.88 83 TYR A N 1
ATOM 624 C CA . TYR A 1 83 ? 10.180 -13.087 -3.147 1.00 90.88 83 TYR A CA 1
ATOM 625 C C . TYR A 1 83 ? 10.965 -14.186 -3.877 1.00 90.88 83 TYR A C 1
ATOM 627 O O . TYR A 1 83 ? 12.013 -13.912 -4.461 1.00 90.88 83 TYR A O 1
ATOM 635 N N . LEU A 1 84 ? 10.417 -15.406 -3.934 1.00 90.75 84 LEU A N 1
ATOM 636 C CA . LEU A 1 84 ? 11.011 -16.509 -4.697 1.00 90.75 84 LEU A CA 1
ATOM 637 C C . LEU A 1 84 ? 11.059 -16.201 -6.203 1.00 90.75 84 LEU A C 1
ATOM 639 O O . LEU A 1 84 ? 12.060 -16.490 -6.851 1.00 90.75 84 LEU A O 1
ATOM 643 N N . SER A 1 85 ? 10.014 -15.578 -6.757 1.00 88.25 85 SER A N 1
ATOM 644 C CA . SER A 1 85 ? 9.972 -15.144 -8.163 1.00 88.25 85 SER A CA 1
ATOM 645 C C . SER A 1 85 ? 11.099 -14.163 -8.503 1.00 88.25 85 SER A C 1
ATOM 647 O O . SER A 1 85 ? 11.704 -14.310 -9.562 1.00 88.25 85 SER A O 1
ATOM 649 N N . ILE A 1 86 ? 11.433 -13.235 -7.600 1.00 87.75 86 ILE A N 1
ATOM 650 C CA . ILE A 1 86 ? 12.543 -12.287 -7.788 1.00 87.75 86 ILE A CA 1
ATOM 651 C C . ILE A 1 86 ? 13.895 -13.014 -7.737 1.00 87.75 86 ILE A C 1
ATOM 653 O O . ILE A 1 86 ? 14.707 -12.844 -8.642 1.00 87.75 86 ILE A O 1
ATOM 657 N N . ILE A 1 87 ? 14.127 -13.869 -6.731 1.00 88.06 87 ILE A N 1
ATOM 658 C CA . ILE A 1 87 ? 15.406 -14.594 -6.576 1.00 88.06 87 ILE A CA 1
ATOM 659 C C . ILE A 1 87 ? 15.689 -15.509 -7.769 1.00 88.06 87 ILE A C 1
ATOM 661 O O . ILE A 1 87 ? 16.816 -15.562 -8.258 1.00 88.06 87 ILE A O 1
ATOM 665 N N . TYR A 1 88 ? 14.676 -16.241 -8.233 1.00 88.00 88 TYR A N 1
ATOM 666 C CA . TYR A 1 88 ? 14.827 -17.182 -9.343 1.00 88.00 88 TYR A CA 1
ATOM 667 C C . TYR A 1 88 ? 14.622 -16.540 -10.720 1.00 88.00 88 TYR A C 1
ATOM 669 O O . TYR A 1 88 ? 14.627 -17.262 -11.718 1.00 88.00 88 TYR A O 1
ATOM 677 N N . ALA A 1 89 ? 14.418 -15.217 -10.786 1.00 84.94 89 ALA A N 1
ATOM 678 C CA . ALA A 1 89 ? 14.061 -14.492 -12.006 1.00 84.94 89 ALA A CA 1
ATOM 679 C C . ALA A 1 89 ? 12.932 -15.196 -12.790 1.00 84.94 89 ALA A C 1
ATOM 681 O O . ALA A 1 89 ? 12.986 -15.355 -14.012 1.00 84.94 89 ALA A O 1
ATOM 682 N N . PHE A 1 90 ? 11.922 -15.690 -12.069 1.00 83.12 90 PHE A N 1
ATOM 683 C CA . PHE A 1 90 ? 10.824 -16.455 -12.645 1.00 83.12 90 PHE A CA 1
ATOM 684 C C . PHE A 1 90 ? 9.593 -15.566 -12.856 1.00 83.12 90 PHE A C 1
ATOM 686 O O . PHE A 1 90 ? 9.142 -14.928 -11.898 1.00 83.12 90 PHE A O 1
ATOM 693 N N . PRO A 1 91 ? 8.968 -15.594 -14.046 1.00 82.00 91 PRO A N 1
ATOM 694 C CA . PRO A 1 91 ? 9.394 -16.291 -15.264 1.00 82.00 91 PRO A CA 1
ATOM 695 C C . PRO A 1 91 ? 10.486 -15.518 -16.027 1.00 82.00 91 PRO A C 1
ATOM 697 O O . PRO A 1 91 ? 10.403 -14.300 -16.173 1.00 82.00 91 PRO A O 1
ATOM 700 N N . GLN A 1 92 ? 11.477 -16.230 -16.579 1.00 79.38 92 GLN A N 1
ATOM 701 C CA . GLN A 1 92 ? 12.644 -15.617 -17.241 1.00 79.38 92 GLN A CA 1
ATOM 702 C C . GLN A 1 92 ? 12.273 -14.703 -18.418 1.00 79.38 92 GLN A C 1
ATOM 704 O O . GLN A 1 92 ? 12.940 -13.702 -18.659 1.00 79.38 92 GLN A O 1
ATOM 709 N N . SER A 1 93 ? 11.172 -15.001 -19.110 1.00 78.00 93 SER A N 1
ATOM 710 C CA . SER A 1 93 ? 10.649 -14.185 -20.212 1.00 78.00 93 SER A CA 1
ATOM 711 C C . SER A 1 93 ? 10.247 -12.765 -19.799 1.00 78.00 93 SER A C 1
ATOM 713 O O . SER A 1 93 ? 10.158 -11.886 -20.652 1.00 78.00 93 SER A O 1
ATOM 715 N N . PHE A 1 94 ? 9.967 -12.523 -18.514 1.00 79.19 94 PHE A N 1
ATOM 716 C CA . PHE A 1 94 ? 9.724 -11.172 -18.006 1.00 79.19 94 PHE A CA 1
ATOM 717 C C . PHE A 1 94 ? 11.018 -10.429 -17.730 1.00 79.19 94 PHE A C 1
ATOM 719 O O . PHE A 1 94 ? 11.141 -9.273 -18.118 1.00 79.19 94 PHE A O 1
ATOM 726 N N . TYR A 1 95 ? 12.008 -11.104 -17.153 1.00 83.12 95 TYR A N 1
ATOM 727 C CA . TYR A 1 95 ? 13.300 -10.498 -16.836 1.00 83.12 95 TYR A CA 1
ATOM 728 C C . TYR A 1 95 ? 14.156 -10.189 -18.075 1.00 83.12 95 TYR A C 1
ATOM 730 O O . TYR A 1 95 ? 15.132 -9.454 -17.972 1.00 83.12 95 TYR A O 1
ATOM 738 N N . SER A 1 96 ? 13.767 -10.672 -19.261 1.00 81.12 96 SER A N 1
ATOM 739 C CA . SER A 1 96 ? 14.330 -10.221 -20.541 1.00 81.12 96 SER A CA 1
ATOM 740 C C . SER A 1 96 ? 13.747 -8.899 -21.059 1.00 81.12 96 SER A C 1
ATOM 742 O O . SER A 1 96 ? 14.278 -8.346 -22.019 1.00 81.12 96 SER A O 1
ATOM 744 N N . LEU A 1 97 ? 12.643 -8.402 -20.488 1.00 82.69 97 LEU A N 1
ATOM 745 C CA . LEU A 1 97 ? 12.045 -7.124 -20.883 1.00 82.69 97 LEU A CA 1
ATOM 746 C C . LEU A 1 97 ? 12.803 -5.963 -20.235 1.00 82.69 97 LEU A C 1
ATOM 748 O O . LEU A 1 97 ? 13.156 -6.019 -19.058 1.00 82.69 97 LEU A O 1
ATOM 752 N N . GLU A 1 98 ? 12.949 -4.859 -20.968 1.00 84.19 98 GLU A N 1
ATOM 753 C CA . GLU A 1 98 ? 13.629 -3.652 -20.476 1.00 84.19 98 GLU A CA 1
ATOM 754 C C . GLU A 1 98 ? 12.976 -3.081 -19.203 1.00 84.19 98 GLU A C 1
ATOM 756 O O . GLU A 1 98 ? 13.663 -2.537 -18.343 1.00 84.19 98 GLU A O 1
ATOM 761 N N . LEU A 1 99 ? 11.668 -3.297 -19.017 1.00 85.31 99 LEU A N 1
ATOM 762 C CA . LEU A 1 99 ? 10.937 -2.899 -17.811 1.00 85.31 99 LEU A CA 1
ATOM 763 C C . LEU A 1 99 ? 11.488 -3.549 -16.528 1.00 85.31 99 LEU A C 1
ATOM 765 O O . LEU A 1 99 ? 11.455 -2.932 -15.465 1.00 85.31 99 LEU A O 1
ATOM 769 N N . PHE A 1 100 ? 11.995 -4.780 -16.625 1.00 86.38 100 PHE A N 1
ATOM 770 C CA . PHE A 1 100 ? 12.607 -5.516 -15.514 1.00 86.38 100 PHE A CA 1
ATOM 771 C C . PHE A 1 100 ? 14.126 -5.326 -15.444 1.00 86.38 100 PHE A C 1
ATOM 773 O O . PHE A 1 100 ? 14.793 -5.912 -14.592 1.00 86.38 100 PHE A O 1
ATOM 780 N N . SER A 1 101 ? 14.681 -4.487 -16.322 1.00 81.44 101 SER A N 1
ATOM 781 C CA . SER A 1 101 ? 16.074 -4.079 -16.233 1.00 81.44 101 SER A CA 1
ATOM 782 C C . SER A 1 101 ? 16.238 -2.963 -15.191 1.00 81.44 101 SER A C 1
ATOM 784 O O . SER A 1 101 ? 15.354 -2.112 -15.041 1.00 81.44 101 SER A O 1
ATOM 786 N N . PRO A 1 102 ? 17.388 -2.902 -14.503 1.00 80.12 102 PRO A N 1
ATOM 787 C CA . PRO A 1 102 ? 17.692 -1.812 -13.578 1.00 80.12 102 PRO A CA 1
ATOM 788 C C . PRO A 1 102 ? 17.979 -0.481 -14.297 1.00 80.12 102 PRO A C 1
ATOM 790 O O . PRO A 1 102 ? 18.226 0.523 -13.641 1.00 80.12 102 PRO A O 1
ATOM 793 N N . ALA A 1 103 ? 17.964 -0.441 -15.636 1.00 75.81 103 ALA A N 1
ATOM 794 C CA . ALA A 1 103 ? 18.304 0.757 -16.405 1.00 75.81 103 ALA A CA 1
ATOM 795 C C . ALA A 1 103 ? 17.310 1.911 -16.193 1.00 75.81 103 ALA A C 1
ATOM 797 O O . ALA A 1 103 ? 17.700 3.074 -16.243 1.00 75.81 103 ALA A O 1
ATOM 798 N N . GLN A 1 104 ? 16.033 1.589 -15.960 1.00 76.38 104 GLN A N 1
ATOM 799 C CA . GLN A 1 104 ? 14.966 2.585 -15.807 1.00 76.38 104 GLN A CA 1
ATOM 800 C C . GLN A 1 104 ? 14.706 2.956 -14.340 1.00 76.38 104 GLN A C 1
ATOM 802 O O . GLN A 1 104 ? 14.268 4.068 -14.058 1.00 76.38 104 GLN A O 1
ATOM 807 N N . TYR A 1 105 ? 14.983 2.046 -13.406 1.00 77.75 105 TYR A N 1
ATOM 808 C CA . TYR A 1 105 ? 14.850 2.252 -11.965 1.00 77.75 105 TYR A CA 1
ATOM 809 C C . TYR A 1 105 ? 15.809 1.311 -11.240 1.00 77.75 105 TYR A C 1
ATOM 811 O O . TYR A 1 105 ? 15.722 0.097 -11.427 1.00 77.75 105 TYR A O 1
ATOM 819 N N . ALA A 1 106 ? 16.707 1.870 -10.429 1.00 72.12 106 ALA A N 1
ATOM 820 C CA . ALA A 1 106 ? 17.749 1.112 -9.747 1.00 72.12 106 ALA A CA 1
ATOM 821 C C . ALA A 1 106 ? 17.672 1.340 -8.235 1.00 72.12 106 ALA A C 1
ATOM 823 O O . ALA A 1 106 ? 18.189 2.317 -7.700 1.00 72.12 106 ALA A O 1
ATOM 824 N N . THR A 1 107 ? 17.033 0.418 -7.522 1.00 74.00 107 THR A N 1
ATOM 825 C CA . THR A 1 107 ? 17.054 0.360 -6.053 1.00 74.00 107 THR A CA 1
ATOM 826 C C . THR A 1 107 ? 17.453 -1.048 -5.612 1.00 74.00 107 THR A C 1
ATOM 828 O O . THR A 1 107 ? 17.300 -2.017 -6.352 1.00 74.00 107 THR A O 1
ATOM 831 N N . SER A 1 108 ? 18.034 -1.199 -4.424 1.00 68.19 108 SER A N 1
ATOM 832 C CA . SER A 1 108 ? 18.411 -2.515 -3.903 1.00 68.19 108 SER A CA 1
ATOM 833 C C . SER A 1 108 ? 17.212 -3.244 -3.272 1.00 68.19 108 SER A C 1
ATOM 835 O O . SER A 1 108 ? 16.292 -2.634 -2.730 1.00 68.19 108 SER A O 1
ATOM 837 N N . GLY A 1 109 ? 17.203 -4.581 -3.328 1.00 71.31 109 GLY A N 1
ATOM 838 C CA . GLY A 1 109 ? 16.231 -5.410 -2.600 1.00 71.31 109 GLY A CA 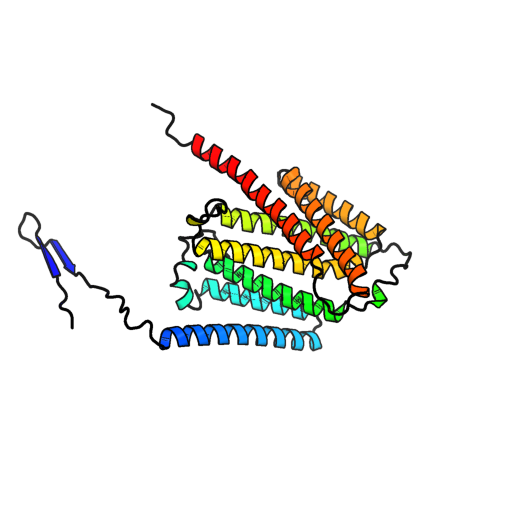1
ATOM 839 C C . GLY A 1 109 ? 14.973 -5.793 -3.390 1.00 71.31 109 GLY A C 1
ATOM 840 O O . GLY A 1 109 ? 15.065 -6.299 -4.498 1.00 71.31 109 GLY A O 1
ATOM 841 N N . LEU A 1 110 ? 13.783 -5.628 -2.797 1.00 65.50 110 LEU A N 1
ATOM 842 C CA . LEU A 1 110 ? 12.510 -6.140 -3.348 1.00 65.50 110 LEU A CA 1
ATOM 843 C C . LEU A 1 110 ? 11.988 -5.376 -4.579 1.00 65.50 11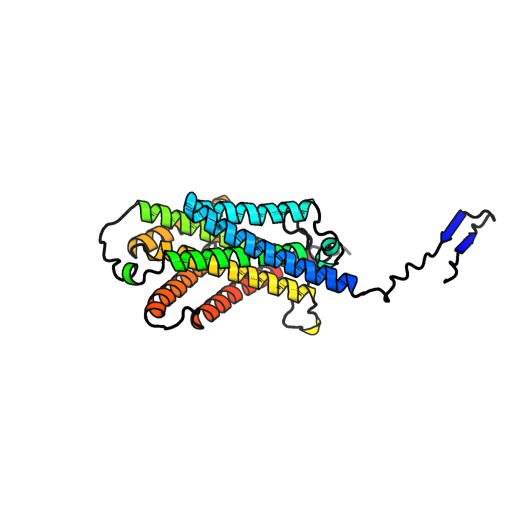0 LEU A C 1
ATOM 845 O O . LEU A 1 110 ? 11.033 -5.825 -5.213 1.00 65.50 110 LEU A O 1
ATOM 849 N N . MET A 1 111 ? 12.579 -4.225 -4.899 1.00 77.00 111 MET A N 1
ATOM 850 C CA . MET A 1 111 ? 12.180 -3.340 -5.995 1.00 77.00 111 MET A CA 1
ATOM 851 C C . MET A 1 111 ? 13.389 -3.018 -6.881 1.00 77.00 111 MET A C 1
ATOM 853 O O . MET A 1 111 ? 13.767 -1.865 -7.043 1.00 77.00 111 MET A O 1
ATOM 857 N N . SER A 1 112 ? 14.039 -4.053 -7.418 1.00 80.38 112 SER A N 1
ATOM 858 C CA . SER A 1 112 ? 15.269 -3.895 -8.209 1.00 80.38 112 SER A CA 1
ATOM 859 C C . SER A 1 112 ? 15.076 -3.287 -9.594 1.00 80.38 112 SER A C 1
ATOM 861 O O . SER A 1 112 ? 16.050 -2.867 -10.212 1.00 80.38 112 SER A O 1
ATOM 863 N N . SER A 1 113 ? 13.840 -3.255 -10.083 1.00 89.00 113 SER A N 1
ATOM 864 C CA . SER A 1 113 ? 13.477 -2.732 -11.396 1.00 89.00 113 SER A CA 1
ATOM 865 C C . SER A 1 113 ? 12.098 -2.077 -11.361 1.00 89.00 113 SER A C 1
ATOM 867 O O . SER A 1 113 ? 11.308 -2.303 -10.436 1.00 89.00 113 SER A O 1
ATOM 869 N N . LEU A 1 114 ? 11.778 -1.277 -12.383 1.00 88.38 114 LEU A N 1
ATOM 870 C CA . LEU A 1 114 ? 10.458 -0.650 -12.505 1.00 88.38 114 LEU A CA 1
ATOM 871 C C . LEU A 1 114 ? 9.352 -1.709 -12.644 1.00 88.38 114 LEU A C 1
ATOM 873 O O . LEU A 1 114 ? 8.263 -1.558 -12.094 1.00 88.38 114 LEU A O 1
ATOM 877 N N . GLY A 1 115 ? 9.646 -2.809 -13.338 1.00 88.69 115 GLY A N 1
ATOM 878 C CA . GLY A 1 115 ? 8.759 -3.962 -13.461 1.00 88.69 115 GLY A CA 1
ATOM 879 C C . GLY A 1 115 ? 8.495 -4.625 -12.115 1.00 88.69 115 GLY A C 1
ATOM 880 O O . GLY A 1 115 ? 7.345 -4.942 -11.803 1.00 88.69 115 GLY A O 1
ATOM 881 N N . ASP A 1 116 ? 9.525 -4.767 -11.275 1.00 89.62 116 ASP A N 1
ATOM 882 C CA . ASP A 1 116 ? 9.343 -5.303 -9.927 1.00 89.62 116 ASP A CA 1
ATOM 883 C C . ASP A 1 116 ? 8.520 -4.362 -9.042 1.00 89.62 116 ASP A C 1
ATOM 885 O O . ASP A 1 116 ? 7.641 -4.832 -8.314 1.00 89.62 116 ASP A O 1
ATOM 889 N N . TYR A 1 117 ? 8.746 -3.049 -9.151 1.00 90.94 117 TYR A N 1
ATOM 890 C CA . TYR A 1 117 ? 7.950 -2.020 -8.481 1.00 90.94 117 TYR A CA 1
ATOM 891 C C . TYR A 1 117 ? 6.467 -2.109 -8.882 1.00 90.94 117 TYR A C 1
ATOM 893 O O . TYR A 1 117 ? 5.586 -2.192 -8.020 1.00 90.94 117 TYR A O 1
ATOM 901 N N . PHE A 1 118 ? 6.189 -2.194 -10.188 1.00 91.62 118 PHE A N 1
ATOM 902 C CA . PHE A 1 118 ? 4.835 -2.324 -10.727 1.00 91.62 118 PHE A CA 1
ATOM 903 C C . PHE A 1 118 ? 4.148 -3.613 -10.264 1.00 91.62 118 PHE A C 1
ATOM 905 O O . PHE A 1 118 ? 3.027 -3.559 -9.751 1.00 91.62 118 PHE A O 1
ATOM 912 N N . LEU A 1 119 ? 4.814 -4.768 -10.358 1.00 91.38 119 LEU A N 1
ATOM 913 C CA . LEU A 1 119 ? 4.240 -6.035 -9.891 1.00 91.38 119 LEU A CA 1
ATOM 914 C C . LEU A 1 119 ? 3.968 -6.025 -8.385 1.00 91.38 119 LEU A C 1
ATOM 916 O O . LEU A 1 119 ? 2.921 -6.508 -7.951 1.00 91.38 119 LEU A O 1
ATOM 920 N N . ASN A 1 120 ? 4.867 -5.450 -7.584 1.00 92.56 120 ASN A N 1
ATOM 921 C CA . ASN A 1 120 ? 4.657 -5.327 -6.144 1.00 92.56 120 ASN A CA 1
ATOM 922 C C . ASN A 1 120 ? 3.451 -4.427 -5.832 1.00 92.56 120 ASN A C 1
ATOM 924 O O . ASN A 1 120 ? 2.668 -4.764 -4.940 1.00 92.56 120 ASN A O 1
ATOM 928 N N . SER A 1 121 ? 3.247 -3.345 -6.593 1.00 93.62 121 SER A N 1
ATOM 929 C CA . SER A 1 121 ? 2.059 -2.489 -6.456 1.00 93.62 121 SER A CA 1
ATOM 930 C C . SER A 1 121 ? 0.765 -3.244 -6.780 1.00 93.62 121 SER A C 1
ATOM 932 O O . SER A 1 121 ? -0.199 -3.176 -6.017 1.00 93.62 121 SER A O 1
ATOM 934 N N . LEU A 1 122 ? 0.766 -4.063 -7.839 1.00 92.81 122 LEU A N 1
ATOM 935 C CA . LEU A 1 122 ? -0.385 -4.867 -8.252 1.00 92.81 122 LEU A CA 1
ATOM 936 C C . LEU A 1 122 ? -0.727 -5.956 -7.225 1.00 92.81 122 LEU A C 1
ATOM 938 O O . LEU A 1 122 ? -1.896 -6.154 -6.890 1.00 92.81 122 LEU A O 1
ATOM 942 N N . ILE A 1 123 ? 0.290 -6.648 -6.705 1.00 92.50 123 ILE A N 1
ATOM 943 C CA . ILE A 1 123 ? 0.135 -7.689 -5.680 1.00 92.50 123 ILE A CA 1
ATOM 944 C C . ILE A 1 123 ? -0.390 -7.085 -4.377 1.00 92.50 123 ILE A C 1
ATOM 946 O O . ILE A 1 123 ? -1.326 -7.627 -3.786 1.00 92.50 123 ILE A O 1
ATOM 950 N N . THR A 1 124 ? 0.175 -5.953 -3.951 1.00 94.00 124 THR A N 1
ATOM 951 C CA . THR A 1 124 ? -0.259 -5.236 -2.743 1.00 94.00 124 THR A CA 1
ATOM 952 C C . THR A 1 124 ? -1.710 -4.781 -2.879 1.00 94.00 124 THR A C 1
ATOM 954 O O . THR A 1 124 ? -2.517 -5.005 -1.975 1.00 94.00 124 THR A O 1
ATOM 957 N N . PHE A 1 125 ? -2.069 -4.242 -4.045 1.00 92.62 125 PHE A N 1
ATOM 958 C CA . PHE A 1 125 ? -3.433 -3.839 -4.355 1.00 92.62 125 PHE A CA 1
ATOM 959 C C . PHE A 1 125 ? -4.412 -5.006 -4.316 1.00 92.62 125 PHE A C 1
ATOM 961 O O . PHE A 1 125 ? -5.427 -4.940 -3.619 1.00 92.62 125 PHE A O 1
ATOM 968 N N . TYR A 1 126 ? -4.090 -6.107 -4.996 1.00 92.50 126 TYR A N 1
ATOM 969 C CA . TYR A 1 126 ? -4.924 -7.303 -4.971 1.00 92.50 126 TYR A CA 1
ATOM 970 C C . TYR A 1 126 ? -5.097 -7.850 -3.547 1.00 92.50 126 TYR A C 1
ATOM 972 O O . TYR A 1 126 ? -6.213 -8.185 -3.143 1.00 92.50 126 TYR A O 1
ATOM 980 N N . ALA A 1 127 ? -4.016 -7.901 -2.763 1.00 93.31 127 ALA A N 1
ATOM 981 C CA . ALA A 1 127 ? -4.068 -8.359 -1.381 1.00 93.31 127 ALA A CA 1
ATOM 982 C C . ALA A 1 127 ? -5.018 -7.499 -0.538 1.00 93.31 127 ALA A C 1
ATOM 984 O O . ALA A 1 127 ? -5.908 -8.033 0.132 1.00 93.31 127 ALA A O 1
ATOM 985 N N . MET A 1 128 ? -4.884 -6.173 -0.621 1.00 92.81 128 MET A N 1
ATOM 986 C CA . MET A 1 128 ? -5.727 -5.244 0.134 1.00 92.81 128 MET A CA 1
ATOM 987 C C . MET A 1 128 ? -7.180 -5.250 -0.340 1.00 92.81 128 MET A C 1
ATOM 989 O O . MET A 1 128 ? -8.085 -5.167 0.491 1.00 92.81 128 MET A O 1
ATOM 993 N N . LEU A 1 129 ? -7.448 -5.438 -1.634 1.00 89.94 129 LEU A N 1
ATOM 994 C CA . LEU A 1 129 ? -8.809 -5.639 -2.147 1.00 89.94 129 LEU A CA 1
ATOM 995 C C . LEU A 1 129 ? -9.477 -6.880 -1.548 1.00 89.94 129 LEU A C 1
ATOM 997 O O . LEU A 1 129 ? -10.633 -6.829 -1.124 1.00 89.94 129 LEU A O 1
ATOM 1001 N N . VAL A 1 130 ? -8.763 -8.006 -1.517 1.00 89.88 130 VAL A N 1
ATOM 1002 C CA . VAL A 1 130 ? -9.292 -9.264 -0.976 1.00 89.88 130 VAL A CA 1
ATOM 1003 C C . VAL A 1 130 ? -9.551 -9.139 0.527 1.00 89.88 130 VAL A C 1
ATOM 1005 O O . VAL A 1 130 ? -10.622 -9.536 0.993 1.00 89.88 130 VAL A O 1
ATOM 1008 N N . ILE A 1 131 ? -8.610 -8.555 1.274 1.00 89.69 131 ILE A N 1
ATOM 1009 C CA . ILE A 1 131 ? -8.720 -8.363 2.727 1.00 89.69 131 ILE A CA 1
ATOM 1010 C C . ILE A 1 131 ? -9.851 -7.394 3.072 1.00 89.69 131 ILE A C 1
ATOM 1012 O O . ILE A 1 131 ? -10.699 -7.726 3.900 1.00 89.69 131 ILE A O 1
ATOM 1016 N N . SER A 1 132 ? -9.899 -6.227 2.423 1.00 84.69 132 SER A N 1
ATOM 1017 C CA . SER A 1 132 ? -10.921 -5.205 2.685 1.00 84.69 132 SER A CA 1
ATOM 1018 C C . SER A 1 132 ? -12.325 -5.730 2.397 1.00 84.69 132 SER A C 1
ATOM 1020 O O . SER A 1 132 ? -13.194 -5.623 3.259 1.00 84.69 132 SER A O 1
ATOM 1022 N N . LYS A 1 133 ? -12.546 -6.392 1.253 1.00 83.38 133 LYS A N 1
ATOM 1023 C CA . LYS A 1 133 ? -13.844 -7.006 0.931 1.00 83.38 133 LYS A CA 1
ATOM 1024 C C . LYS A 1 133 ? -14.267 -8.026 1.989 1.00 83.38 133 LYS A C 1
ATOM 1026 O O . LYS A 1 133 ? -15.396 -8.005 2.463 1.00 83.38 133 LYS A O 1
ATOM 1031 N N . LYS A 1 134 ? -13.340 -8.887 2.398 1.00 83.19 134 LYS A N 1
ATOM 1032 C CA . LYS A 1 134 ? -13.609 -9.933 3.387 1.00 83.19 134 LYS A CA 1
ATOM 1033 C C . LYS A 1 134 ? -13.892 -9.373 4.780 1.00 83.19 134 LYS A C 1
ATOM 1035 O O . LYS A 1 134 ? -14.715 -9.914 5.512 1.00 83.19 134 LYS A O 1
ATOM 1040 N N . ALA A 1 135 ? -13.219 -8.289 5.149 1.00 80.19 135 ALA A N 1
ATOM 1041 C CA . ALA A 1 135 ? -13.497 -7.576 6.383 1.00 80.19 135 ALA A CA 1
ATOM 1042 C C . ALA A 1 135 ? -14.879 -6.922 6.350 1.00 80.19 135 ALA A C 1
ATOM 1044 O O . ALA A 1 135 ? -15.627 -7.050 7.316 1.00 80.19 135 ALA A O 1
ATOM 1045 N N . LYS A 1 136 ? -15.248 -6.301 5.225 1.00 75.75 136 LYS A N 1
ATOM 1046 C CA . LYS A 1 136 ? -16.581 -5.728 5.028 1.00 75.75 136 LYS A CA 1
ATOM 1047 C C . LYS A 1 136 ? -17.677 -6.769 5.235 1.00 75.75 136 LYS A C 1
ATOM 1049 O O . LYS A 1 136 ? -18.536 -6.566 6.084 1.00 75.75 136 LYS A O 1
ATOM 1054 N N . ASP A 1 137 ? -17.570 -7.921 4.577 1.00 74.06 137 ASP A N 1
ATOM 1055 C CA . ASP A 1 137 ? -18.548 -9.013 4.701 1.00 74.06 137 ASP A CA 1
ATOM 1056 C C . ASP A 1 137 ? -18.702 -9.521 6.151 1.00 74.06 137 ASP A C 1
ATOM 1058 O O . ASP A 1 137 ? -19.764 -9.998 6.545 1.00 74.06 137 ASP A O 1
ATOM 1062 N N . LYS A 1 138 ? -17.643 -9.422 6.967 1.00 72.00 138 LYS A N 1
ATOM 1063 C CA . LYS A 1 138 ? -17.623 -9.935 8.343 1.00 72.00 138 LYS A CA 1
ATOM 1064 C C . LYS A 1 138 ? -18.021 -8.907 9.404 1.00 72.00 138 LYS A C 1
ATOM 1066 O O . LYS A 1 138 ? -18.572 -9.284 10.441 1.00 72.00 138 LYS A O 1
ATOM 1071 N N . PHE A 1 139 ? -17.681 -7.638 9.189 1.00 66.62 139 PHE A N 1
ATOM 1072 C CA . PHE A 1 139 ? -17.799 -6.577 10.193 1.00 66.62 139 PHE A CA 1
ATOM 1073 C C . PHE A 1 139 ? -18.880 -5.542 9.873 1.00 66.62 139 PHE A C 1
ATOM 1075 O O . PHE A 1 139 ? -19.327 -4.864 10.800 1.00 66.62 139 PHE A O 1
ATOM 1082 N N . ILE A 1 140 ? -19.357 -5.448 8.625 1.00 61.28 140 ILE A N 1
ATOM 1083 C CA . ILE A 1 140 ? -20.525 -4.629 8.280 1.00 61.28 140 ILE A CA 1
ATOM 1084 C C . ILE A 1 140 ? -21.786 -5.385 8.710 1.00 61.28 140 ILE A C 1
ATOM 1086 O O . ILE A 1 140 ? -22.475 -6.026 7.925 1.00 61.28 140 ILE A O 1
ATOM 1090 N N . ASN A 1 141 ? -22.073 -5.307 10.008 1.00 53.03 141 ASN A N 1
ATOM 1091 C CA . ASN A 1 141 ? -23.430 -5.395 10.525 1.00 53.03 141 ASN A CA 1
ATOM 1092 C C . ASN A 1 141 ? -23.844 -3.951 10.862 1.00 53.03 141 ASN A C 1
ATOM 1094 O O . ASN A 1 141 ? -23.323 -3.411 11.846 1.00 53.03 141 ASN A O 1
ATOM 1098 N N . PRO A 1 142 ? -24.707 -3.299 10.058 1.00 51.47 142 PRO A N 1
ATOM 1099 C CA . PRO A 1 142 ? -25.063 -1.885 10.236 1.00 51.47 142 PRO A CA 1
ATOM 1100 C C . PRO A 1 142 ? -25.618 -1.572 11.638 1.00 51.47 142 PRO A C 1
ATOM 1102 O O . PRO A 1 142 ? -25.425 -0.471 12.154 1.00 51.47 142 PRO A O 1
ATOM 1105 N N . ASP A 1 143 ? -26.182 -2.570 12.319 1.00 47.31 143 ASP A N 1
ATOM 1106 C CA . ASP A 1 143 ? -26.747 -2.426 13.664 1.00 47.31 143 ASP A CA 1
ATOM 1107 C C . ASP A 1 143 ? -25.700 -2.245 14.782 1.00 47.31 143 ASP A C 1
ATOM 1109 O O . ASP A 1 143 ? -26.027 -1.750 15.861 1.00 47.31 143 ASP A O 1
ATOM 1113 N N . ARG A 1 144 ? -24.420 -2.596 14.561 1.00 47.09 144 ARG A N 1
ATOM 1114 C CA . ARG A 1 144 ? -23.372 -2.481 15.602 1.00 47.09 144 ARG A CA 1
ATOM 1115 C C . ARG A 1 144 ? -22.803 -1.075 15.770 1.00 47.09 144 ARG A C 1
ATOM 1117 O O . ARG A 1 144 ? -22.362 -0.740 16.865 1.00 47.09 144 ARG A O 1
ATOM 1124 N N . VAL A 1 145 ? -22.805 -0.256 14.719 1.00 50.72 145 VAL A N 1
ATOM 1125 C CA . VAL A 1 145 ? -22.269 1.120 14.774 1.00 50.72 145 VAL A CA 1
ATOM 1126 C C . VAL A 1 145 ? -23.301 2.090 15.364 1.00 50.72 145 VAL A C 1
ATOM 1128 O O . VAL A 1 145 ? -22.937 3.105 15.951 1.00 50.72 145 VAL A O 1
ATOM 1131 N N . ARG A 1 146 ? -24.593 1.744 15.287 1.00 46.97 146 ARG A N 1
ATOM 1132 C CA . ARG A 1 146 ? -25.706 2.571 15.780 1.00 46.97 146 ARG A CA 1
ATOM 1133 C C . ARG A 1 146 ? -25.885 2.537 17.306 1.00 46.97 146 ARG A C 1
ATOM 1135 O O . ARG A 1 146 ? -26.570 3.394 17.846 1.00 46.97 146 ARG A O 1
ATOM 1142 N N . HIS A 1 147 ? -25.240 1.593 17.998 1.00 44.50 147 HIS A N 1
ATOM 1143 C CA . HIS A 1 147 ? -25.337 1.400 19.451 1.00 44.50 147 HIS A CA 1
ATOM 1144 C C . HIS A 1 147 ? -24.005 1.614 20.194 1.00 44.50 147 HIS A C 1
ATOM 1146 O O . HIS A 1 147 ? -23.729 0.947 21.194 1.00 44.50 147 HIS A O 1
ATOM 1152 N N . ILE A 1 148 ? -23.166 2.560 19.754 1.00 52.25 148 ILE A N 1
ATOM 1153 C CA . ILE A 1 148 ? -21.977 2.990 20.520 1.00 52.25 148 ILE A CA 1
ATOM 1154 C C . ILE A 1 148 ? -22.412 3.943 21.656 1.00 52.25 148 ILE A C 1
ATOM 1156 O O . ILE A 1 148 ? -21.904 5.047 21.794 1.00 52.25 148 ILE A O 1
ATOM 1160 N N . ASP A 1 149 ? -23.345 3.484 22.492 1.00 45.00 149 ASP A N 1
ATOM 1161 C CA . ASP A 1 149 ? -23.758 4.124 23.752 1.00 45.00 149 ASP A CA 1
ATOM 1162 C C . ASP A 1 149 ? -23.316 3.281 24.964 1.00 45.00 149 ASP A C 1
ATOM 1164 O O . ASP A 1 149 ? -23.858 3.370 26.064 1.00 45.00 149 ASP A O 1
ATOM 1168 N N . SER A 1 150 ? -22.294 2.435 24.790 1.00 51.69 150 SER A N 1
ATOM 1169 C CA . SER A 1 150 ? -21.626 1.800 25.925 1.00 51.69 150 SER A CA 1
ATOM 1170 C C . SER A 1 150 ? -20.700 2.822 26.585 1.00 51.69 150 SER A C 1
ATOM 1172 O O . SER A 1 150 ? -19.563 3.036 26.167 1.00 51.69 150 SER A O 1
ATOM 1174 N N . THR A 1 151 ? -21.204 3.450 27.644 1.00 52.53 151 THR A N 1
ATOM 1175 C CA . THR A 1 151 ? -20.572 4.492 28.475 1.00 52.53 151 THR A CA 1
ATOM 1176 C C . THR A 1 151 ? -19.322 4.040 29.253 1.00 52.53 151 THR A C 1
ATOM 1178 O O . THR A 1 151 ? -18.798 4.783 30.081 1.00 52.53 151 THR A O 1
ATOM 1181 N N . GLY A 1 152 ? -18.796 2.838 28.995 1.00 63.47 152 GLY A N 1
ATOM 1182 C CA . GLY A 1 152 ? -17.626 2.299 29.685 1.00 63.47 152 GLY A CA 1
ATOM 1183 C C . GLY A 1 152 ? -16.305 2.678 29.014 1.00 63.47 152 GLY A C 1
ATOM 1184 O O . GLY A 1 152 ? -16.021 2.267 27.887 1.00 63.47 152 GLY A O 1
ATOM 1185 N N . PHE A 1 153 ? -15.433 3.394 29.726 1.00 72.25 153 PHE A N 1
ATOM 1186 C CA . PHE A 1 153 ? -14.040 3.569 29.313 1.00 72.25 153 PHE A CA 1
ATOM 1187 C C . PHE A 1 153 ? -13.298 2.223 29.361 1.00 72.25 153 PHE A C 1
ATOM 1189 O O . PHE A 1 153 ? -13.149 1.619 30.423 1.00 72.25 153 PHE A O 1
ATOM 1196 N N . ARG A 1 154 ? -12.816 1.732 28.212 1.00 84.44 154 ARG A N 1
ATOM 1197 C CA . ARG A 1 154 ? -12.073 0.468 28.111 1.00 84.44 154 ARG A CA 1
ATOM 1198 C C . ARG A 1 154 ? -10.622 0.775 27.757 1.00 84.44 154 ARG A C 1
ATOM 1200 O O . ARG A 1 154 ? -10.308 1.032 26.604 1.00 84.44 154 ARG A O 1
ATOM 1207 N N . TYR A 1 155 ? -9.713 0.708 28.724 1.00 84.31 155 TYR A N 1
ATOM 1208 C CA . TYR A 1 155 ? -8.289 0.997 28.486 1.00 84.31 155 TYR A CA 1
ATOM 1209 C C . TYR A 1 155 ? -7.662 0.108 27.390 1.00 84.31 155 TYR A C 1
ATOM 1211 O O . TYR A 1 155 ? -6.816 0.569 26.633 1.00 84.31 155 TYR A O 1
ATOM 1219 N N . LYS A 1 156 ? -8.127 -1.144 27.236 1.00 87.69 156 LYS A N 1
ATOM 1220 C CA . LYS A 1 156 ? -7.683 -2.056 26.162 1.00 87.69 156 LYS A CA 1
ATOM 1221 C C . LYS A 1 156 ? -7.929 -1.482 24.762 1.00 87.69 156 LYS A C 1
ATOM 1223 O O . LYS A 1 156 ? -7.067 -1.595 23.902 1.00 87.69 156 LYS A O 1
ATOM 1228 N N . ASN A 1 157 ? -9.077 -0.838 24.566 1.00 86.81 157 ASN A N 1
ATOM 1229 C CA . ASN A 1 157 ? -9.451 -0.177 23.319 1.00 86.81 157 ASN A CA 1
ATOM 1230 C C . ASN A 1 157 ? -8.501 0.989 23.006 1.00 86.81 157 ASN A C 1
ATOM 1232 O O . ASN A 1 157 ? -8.062 1.144 21.874 1.00 86.81 157 ASN A O 1
ATOM 1236 N N . VAL A 1 158 ? -8.121 1.764 24.028 1.00 88.50 158 VAL A N 1
ATOM 1237 C CA . VAL A 1 158 ? -7.145 2.856 23.881 1.00 88.50 158 VAL A CA 1
ATOM 1238 C C . VAL A 1 158 ? -5.762 2.318 23.515 1.00 88.50 158 VAL A C 1
ATOM 1240 O O . VAL A 1 158 ? -5.124 2.850 22.620 1.00 88.50 158 VAL A O 1
ATOM 1243 N N . ILE A 1 159 ? -5.300 1.239 24.153 1.00 90.19 159 ILE A N 1
ATOM 1244 C CA . ILE A 1 159 ? -3.994 0.635 23.832 1.00 90.19 159 ILE A CA 1
ATOM 1245 C C . ILE A 1 159 ? -3.961 0.151 22.375 1.00 90.19 159 ILE A C 1
ATOM 1247 O O . ILE A 1 159 ? -3.015 0.450 21.648 1.00 90.19 159 ILE A O 1
ATOM 1251 N N . ILE A 1 160 ? -5.007 -0.558 21.938 1.00 89.19 160 ILE A N 1
ATOM 1252 C CA . ILE A 1 160 ? -5.126 -1.050 20.558 1.00 89.19 160 ILE A CA 1
ATOM 1253 C C . ILE A 1 160 ? -5.212 0.123 19.571 1.00 89.19 160 ILE A C 1
ATOM 1255 O O . ILE A 1 160 ? -4.520 0.114 18.555 1.00 89.19 160 ILE A O 1
ATOM 1259 N N . GLY A 1 161 ? -6.009 1.149 19.882 1.00 88.31 161 GLY A N 1
ATOM 1260 C CA . GLY A 1 161 ? -6.141 2.354 19.064 1.00 88.31 161 GLY A CA 1
ATOM 1261 C C . GLY A 1 161 ? -4.830 3.134 18.935 1.00 88.31 161 GLY A C 1
ATOM 1262 O O . GLY A 1 161 ? -4.482 3.569 17.841 1.00 88.31 161 GLY A O 1
ATOM 1263 N N . THR A 1 162 ? -4.067 3.271 20.019 1.00 89.88 162 THR A N 1
ATOM 1264 C CA . THR A 1 162 ? -2.748 3.919 20.008 1.00 89.88 162 THR A CA 1
ATOM 1265 C C . THR A 1 162 ? -1.756 3.144 19.143 1.00 89.88 162 THR A C 1
ATOM 1267 O O . THR A 1 162 ? -1.088 3.738 18.297 1.00 89.88 162 THR A O 1
ATOM 1270 N N . ALA A 1 163 ? -1.687 1.816 19.299 1.00 91.19 163 ALA A N 1
ATOM 1271 C CA . ALA A 1 163 ? -0.839 0.971 18.456 1.00 91.19 163 ALA A CA 1
ATOM 1272 C C . ALA A 1 163 ? -1.221 1.093 16.971 1.00 91.19 163 ALA A C 1
ATOM 1274 O O . ALA A 1 163 ? -0.349 1.190 16.111 1.00 91.19 163 ALA A O 1
ATOM 1275 N N . PHE A 1 164 ? -2.522 1.164 16.675 1.00 88.88 164 PHE A N 1
ATOM 1276 C CA . PHE A 1 164 ? -3.033 1.403 15.328 1.00 88.88 164 PHE A CA 1
ATOM 1277 C C . PHE A 1 164 ? -2.537 2.727 14.730 1.00 88.88 164 PHE A C 1
ATOM 1279 O O . PHE A 1 164 ? -2.052 2.734 13.598 1.00 88.88 164 PHE A O 1
ATOM 1286 N N . VAL A 1 165 ? -2.627 3.829 15.479 1.00 89.81 165 VAL A N 1
ATOM 1287 C CA . VAL A 1 165 ? -2.171 5.149 15.011 1.00 89.81 165 VAL A CA 1
ATOM 1288 C C . VAL A 1 165 ? -0.677 5.119 14.691 1.00 89.81 165 VAL A C 1
ATOM 1290 O O . VAL A 1 165 ? -0.275 5.603 13.636 1.00 89.81 165 VAL A O 1
ATOM 1293 N N . ILE A 1 166 ? 0.136 4.484 15.541 1.00 90.62 166 ILE A N 1
ATOM 1294 C CA . ILE A 1 166 ? 1.581 4.340 15.305 1.00 90.62 166 ILE A CA 1
ATOM 1295 C C . ILE A 1 166 ? 1.851 3.550 14.017 1.00 90.62 166 ILE A C 1
ATOM 1297 O O . ILE A 1 166 ? 2.640 3.994 13.186 1.00 90.62 166 ILE A O 1
ATOM 1301 N N . VAL A 1 167 ? 1.170 2.415 13.817 1.00 91.00 167 VAL A N 1
ATOM 1302 C CA . VAL A 1 167 ? 1.312 1.599 12.597 1.00 91.00 167 VAL A CA 1
ATOM 1303 C C . VAL A 1 167 ? 0.915 2.391 11.349 1.00 91.00 167 VAL A C 1
ATOM 1305 O O . VAL A 1 167 ? 1.592 2.300 10.331 1.00 91.00 167 VAL A O 1
ATOM 1308 N N . CYS A 1 168 ? -0.144 3.196 11.424 1.00 89.56 168 CYS A N 1
ATOM 1309 C CA . CYS A 1 168 ? -0.584 4.043 10.316 1.00 89.56 168 CYS A CA 1
ATOM 1310 C C . CYS A 1 168 ? 0.438 5.107 9.932 1.00 89.56 168 CYS A C 1
ATOM 1312 O O . CYS A 1 168 ? 0.707 5.294 8.749 1.00 89.56 168 CYS A O 1
ATOM 1314 N N . LEU A 1 169 ? 1.003 5.795 10.925 1.00 88.88 169 LEU A N 1
ATOM 1315 C CA . LEU A 1 169 ? 2.016 6.823 10.696 1.00 88.88 169 LEU A CA 1
ATOM 1316 C C . LEU A 1 169 ? 3.301 6.211 10.130 1.00 88.88 169 LEU A C 1
ATOM 1318 O O . LEU A 1 169 ? 3.828 6.712 9.140 1.00 88.88 169 LEU A O 1
ATOM 1322 N N . ALA A 1 170 ? 3.744 5.077 10.683 1.00 89.31 170 ALA A N 1
ATOM 1323 C CA . ALA A 1 170 ? 4.885 4.335 10.154 1.00 89.31 170 ALA A CA 1
ATOM 1324 C C . ALA A 1 170 ? 4.647 3.869 8.707 1.00 89.31 170 ALA A C 1
ATOM 1326 O O . ALA A 1 170 ? 5.549 3.952 7.876 1.00 89.31 170 ALA A O 1
ATOM 1327 N N . LEU A 1 171 ? 3.428 3.419 8.385 1.00 89.94 171 LEU A N 1
ATOM 1328 C CA . LEU A 1 171 ? 3.075 3.018 7.026 1.00 89.94 171 LEU A CA 1
ATOM 1329 C C . LEU A 1 171 ? 3.089 4.210 6.063 1.00 89.94 171 LEU A C 1
ATOM 1331 O O . LEU A 1 171 ? 3.631 4.083 4.974 1.00 89.94 171 LEU A O 1
ATOM 1335 N N . LEU A 1 172 ? 2.546 5.367 6.453 1.00 87.56 172 LEU A N 1
ATOM 1336 C CA . LEU A 1 172 ? 2.608 6.579 5.626 1.00 87.56 172 LEU A CA 1
ATOM 1337 C C . LEU A 1 172 ? 4.055 6.963 5.307 1.00 87.56 172 LEU A C 1
ATOM 1339 O O . LEU A 1 172 ? 4.373 7.208 4.148 1.00 87.56 172 LEU A O 1
ATOM 1343 N N . HIS A 1 173 ? 4.936 6.925 6.306 1.00 85.25 173 HIS A N 1
ATOM 1344 C CA . HIS A 1 173 ? 6.355 7.209 6.105 1.00 85.25 173 HIS A CA 1
ATOM 1345 C C . HIS A 1 173 ? 7.049 6.170 5.209 1.00 85.25 173 HIS A C 1
ATOM 1347 O O . HIS A 1 173 ? 7.877 6.517 4.373 1.00 85.25 173 HIS A O 1
ATOM 1353 N N . PHE A 1 174 ? 6.673 4.893 5.316 1.00 88.00 174 PHE A N 1
ATOM 1354 C CA . PHE A 1 174 ? 7.164 3.858 4.405 1.00 88.00 174 PHE A CA 1
ATOM 1355 C C . PHE A 1 174 ? 6.760 4.125 2.946 1.00 88.00 174 PHE A C 1
ATOM 1357 O O . PHE A 1 174 ? 7.584 3.968 2.049 1.00 88.00 174 PHE A O 1
ATOM 1364 N N . TYR A 1 175 ? 5.519 4.554 2.693 1.00 87.31 175 TYR A N 1
ATOM 1365 C CA . TYR A 1 175 ? 5.085 4.925 1.340 1.00 87.31 175 TYR A CA 1
ATOM 1366 C C . TYR A 1 175 ? 5.799 6.180 0.822 1.00 87.31 175 TYR A C 1
ATOM 1368 O O . TYR A 1 175 ? 6.082 6.242 -0.372 1.00 87.31 175 TYR A O 1
ATOM 1376 N N . ASP A 1 176 ? 6.140 7.127 1.702 1.00 83.38 176 ASP A N 1
ATOM 1377 C CA . ASP A 1 176 ? 6.985 8.277 1.354 1.00 83.38 176 ASP A CA 1
ATOM 1378 C C . ASP A 1 176 ? 8.308 7.821 0.750 1.00 83.38 176 ASP A C 1
ATOM 1380 O O . ASP A 1 176 ? 8.628 8.144 -0.392 1.00 83.38 176 ASP A O 1
ATOM 1384 N N . TYR A 1 177 ? 9.005 6.952 1.484 1.00 84.69 177 TYR A N 1
ATOM 1385 C CA . TYR A 1 177 ? 10.274 6.375 1.068 1.00 84.69 177 TYR A CA 1
ATOM 1386 C C . TYR A 1 177 ? 10.154 5.598 -0.253 1.00 84.69 177 TYR A C 1
ATOM 1388 O O . TYR A 1 177 ? 11.038 5.672 -1.105 1.00 84.69 177 TYR A O 1
ATOM 1396 N N . LEU A 1 178 ? 9.044 4.880 -0.467 1.00 88.25 178 LEU A N 1
ATOM 1397 C CA . LEU A 1 178 ? 8.795 4.175 -1.729 1.00 88.25 178 LEU A CA 1
ATOM 1398 C C . LEU A 1 178 ? 8.605 5.121 -2.922 1.00 88.25 178 LEU A C 1
ATOM 1400 O O . LEU A 1 178 ? 9.023 4.786 -4.034 1.00 88.25 178 LEU A O 1
ATOM 1404 N N . PHE A 1 179 ? 7.937 6.258 -2.734 1.00 86.94 179 PHE A N 1
ATOM 1405 C CA . PHE A 1 179 ? 7.698 7.226 -3.807 1.00 86.94 179 PHE A CA 1
ATOM 1406 C C . PHE A 1 179 ? 8.922 8.095 -4.065 1.00 86.94 179 PHE A C 1
ATOM 1408 O O . PHE A 1 179 ? 9.297 8.281 -5.222 1.00 86.94 179 PHE A O 1
ATOM 1415 N N . GLU A 1 180 ? 9.583 8.560 -3.007 1.00 83.06 180 GLU A N 1
ATOM 1416 C CA . GLU A 1 180 ? 10.869 9.246 -3.089 1.00 83.06 180 GLU A CA 1
ATOM 1417 C C . GLU A 1 180 ? 11.899 8.364 -3.795 1.00 83.06 180 GLU A C 1
ATOM 1419 O O . GLU A 1 180 ? 12.541 8.804 -4.747 1.00 83.06 180 GLU A O 1
ATOM 1424 N N . GLY A 1 181 ? 11.981 7.088 -3.404 1.00 84.00 181 GLY A N 1
ATOM 1425 C CA . GLY A 1 181 ? 12.844 6.103 -4.035 1.00 84.00 181 GLY A CA 1
ATOM 1426 C C . GLY A 1 181 ? 12.618 6.039 -5.542 1.00 84.00 181 GLY A C 1
ATOM 1427 O O . GLY A 1 181 ? 13.579 6.159 -6.299 1.00 84.00 181 GLY A O 1
ATOM 1428 N N . LEU A 1 182 ? 11.358 5.919 -5.975 1.00 87.44 182 LEU A N 1
ATOM 1429 C CA . LEU A 1 182 ? 10.989 5.891 -7.390 1.00 87.44 182 LEU A CA 1
ATOM 1430 C C . LEU A 1 182 ? 11.371 7.181 -8.126 1.00 87.44 182 LEU A C 1
ATOM 1432 O O . LEU A 1 182 ? 11.889 7.104 -9.234 1.00 87.44 182 LEU A O 1
ATOM 1436 N N . VAL A 1 183 ? 11.133 8.351 -7.532 1.00 85.38 183 VAL A N 1
ATOM 1437 C CA . VAL A 1 183 ? 11.418 9.643 -8.177 1.00 85.38 183 VAL A CA 1
ATOM 1438 C C . VAL A 1 183 ? 12.922 9.917 -8.262 1.00 85.38 183 VAL A C 1
ATOM 1440 O O . VAL A 1 183 ? 13.390 10.363 -9.304 1.00 85.38 183 VAL A O 1
ATOM 1443 N N . LEU A 1 184 ? 13.683 9.633 -7.202 1.00 82.44 184 LEU A N 1
ATOM 1444 C CA . LEU A 1 184 ? 15.117 9.940 -7.137 1.00 82.44 184 LEU A CA 1
ATOM 1445 C C . LEU A 1 184 ? 15.994 8.922 -7.879 1.00 82.44 184 LEU A C 1
ATOM 1447 O O . LEU A 1 184 ? 17.024 9.298 -8.430 1.00 82.44 184 LEU A O 1
ATOM 1451 N N . HIS A 1 185 ? 15.602 7.644 -7.912 1.00 84.25 185 HIS A N 1
ATOM 1452 C CA . HIS A 1 185 ? 16.436 6.561 -8.457 1.00 84.25 185 HIS A CA 1
ATOM 1453 C C . HIS A 1 185 ? 15.943 6.021 -9.806 1.00 84.25 185 HIS A C 1
ATOM 1455 O O . HIS A 1 185 ? 16.285 4.896 -10.186 1.00 84.25 185 HIS A O 1
ATOM 1461 N N . SER A 1 186 ? 15.115 6.782 -10.527 1.00 84.25 186 SER A N 1
ATOM 1462 C CA . SER A 1 186 ? 14.657 6.411 -11.868 1.00 84.25 186 SER A CA 1
ATOM 1463 C C . SER A 1 186 ? 15.096 7.414 -12.928 1.00 84.25 186 SER A C 1
ATOM 1465 O O . SER A 1 186 ? 15.202 8.612 -12.683 1.00 84.25 186 SER A O 1
ATOM 1467 N N . ASN A 1 187 ? 15.318 6.914 -14.142 1.00 84.19 187 ASN A N 1
ATOM 1468 C CA . ASN A 1 187 ? 15.568 7.740 -15.323 1.00 84.19 187 ASN A CA 1
ATOM 1469 C C . ASN A 1 187 ? 14.250 8.020 -16.070 1.00 84.19 187 ASN A C 1
ATOM 1471 O O . ASN A 1 187 ? 14.153 7.870 -17.288 1.00 84.19 187 ASN A O 1
ATOM 1475 N N . ILE A 1 188 ? 13.193 8.336 -15.318 1.00 84.69 188 ILE A N 1
ATOM 1476 C CA . ILE A 1 188 ? 11.828 8.469 -15.831 1.00 84.69 188 ILE A CA 1
ATOM 1477 C C . ILE A 1 188 ? 11.410 9.935 -15.757 1.00 84.69 188 ILE A C 1
ATOM 1479 O O . ILE A 1 188 ? 11.521 10.582 -14.718 1.00 84.69 188 ILE A O 1
ATOM 1483 N N . SER A 1 189 ? 10.874 10.465 -16.858 1.00 84.06 189 SER A N 1
ATOM 1484 C CA . SER A 1 189 ? 10.287 11.804 -16.853 1.00 84.06 189 SER A CA 1
ATOM 1485 C C . SER A 1 189 ? 8.953 11.803 -16.103 1.00 84.06 189 SER A C 1
ATOM 1487 O O . SER A 1 189 ? 7.996 11.145 -16.523 1.00 84.06 189 SER A O 1
ATOM 1489 N N . PHE A 1 190 ? 8.881 12.571 -15.015 1.00 81.38 190 PHE A N 1
ATOM 1490 C CA . PHE A 1 190 ? 7.649 12.858 -14.267 1.00 81.38 190 PHE A CA 1
ATOM 1491 C C . PHE A 1 190 ? 7.054 14.237 -14.611 1.00 81.38 190 PHE A C 1
ATOM 1493 O O . PHE A 1 190 ? 6.167 14.726 -13.912 1.00 81.38 190 PHE A O 1
ATOM 1500 N N . ASN A 1 191 ? 7.528 14.890 -15.680 1.00 81.44 191 ASN A N 1
ATOM 1501 C CA . ASN A 1 191 ? 7.105 16.243 -16.037 1.00 81.44 191 ASN A CA 1
ATOM 1502 C C . ASN A 1 191 ? 5.728 16.255 -16.724 1.00 81.44 191 ASN A C 1
ATOM 1504 O O . ASN A 1 191 ? 5.623 16.215 -17.946 1.00 81.44 191 ASN A O 1
ATOM 1508 N N . ILE A 1 192 ? 4.660 16.363 -15.932 1.00 78.31 192 ILE A N 1
ATOM 1509 C CA . ILE A 1 192 ? 3.273 16.389 -16.435 1.00 78.31 192 ILE A CA 1
ATOM 1510 C C . ILE A 1 192 ? 2.989 17.648 -17.277 1.00 78.31 192 ILE A C 1
ATOM 1512 O O . ILE A 1 192 ? 2.133 17.615 -18.159 1.00 78.31 192 ILE A O 1
ATOM 1516 N N . ASN A 1 193 ? 3.726 18.744 -17.057 1.00 77.56 193 ASN A N 1
ATOM 1517 C CA . ASN A 1 193 ? 3.546 19.981 -17.824 1.00 77.56 193 ASN A CA 1
ATOM 1518 C C . ASN A 1 193 ? 4.033 19.847 -19.271 1.00 77.56 193 ASN A C 1
ATOM 1520 O O . ASN A 1 193 ? 3.565 20.583 -20.138 1.00 77.56 193 ASN A O 1
ATOM 1524 N N . ASN A 1 194 ? 4.945 18.908 -19.540 1.00 82.38 194 ASN A N 1
ATOM 1525 C CA . ASN A 1 194 ? 5.387 18.588 -20.888 1.00 82.38 194 ASN A CA 1
ATOM 1526 C C . ASN A 1 194 ? 5.001 17.151 -21.244 1.00 82.38 194 ASN A C 1
ATOM 1528 O O . ASN A 1 194 ? 5.795 16.221 -21.125 1.00 82.38 194 ASN A O 1
ATOM 1532 N N . PHE A 1 195 ? 3.766 16.977 -21.717 1.00 82.00 195 PHE A N 1
ATOM 1533 C CA . PHE A 1 195 ? 3.234 15.667 -22.097 1.00 82.00 195 PHE A CA 1
ATOM 1534 C C . PHE A 1 195 ? 4.105 14.934 -23.136 1.00 82.00 195 PHE A C 1
ATOM 1536 O O . PHE A 1 195 ? 4.117 13.706 -23.158 1.00 82.00 195 PHE A O 1
ATOM 1543 N N . PHE A 1 196 ? 4.864 15.660 -23.965 1.00 84.38 196 PHE A N 1
ATOM 1544 C CA . PHE A 1 196 ? 5.763 15.063 -24.957 1.00 84.38 196 PHE A CA 1
ATOM 1545 C C . PHE A 1 196 ? 7.002 14.396 -24.347 1.00 84.38 196 PHE A C 1
ATOM 1547 O O . PHE A 1 196 ? 7.595 13.537 -24.994 1.00 84.38 196 PHE A O 1
ATOM 1554 N N . ASP A 1 197 ? 7.363 14.736 -23.107 1.00 84.56 197 ASP A N 1
ATOM 1555 C CA . ASP A 1 197 ? 8.476 14.100 -22.394 1.00 84.56 197 ASP A CA 1
ATOM 1556 C C . ASP A 1 197 ? 8.049 12.792 -21.707 1.00 84.56 197 ASP A C 1
ATOM 1558 O O . ASP A 1 197 ? 8.895 12.059 -21.188 1.00 84.56 197 ASP A O 1
ATOM 1562 N N . LEU A 1 198 ? 6.744 12.495 -21.656 1.00 86.25 198 LEU A N 1
ATOM 1563 C CA . LEU A 1 198 ? 6.230 11.300 -20.996 1.00 86.25 198 LEU A CA 1
ATOM 1564 C C . LEU A 1 198 ? 6.473 10.061 -21.857 1.00 86.25 198 LEU A C 1
ATOM 1566 O O . LEU A 1 198 ? 6.121 10.000 -23.035 1.00 86.25 198 LEU A O 1
ATOM 1570 N N . THR A 1 199 ? 7.034 9.032 -21.231 1.00 89.75 199 THR A N 1
ATOM 1571 C CA . THR A 1 199 ? 7.309 7.746 -21.877 1.00 89.75 199 THR A CA 1
ATOM 1572 C C . THR A 1 199 ? 6.355 6.666 -21.369 1.00 89.75 199 THR A C 1
ATOM 1574 O O . THR A 1 199 ? 5.616 6.850 -20.398 1.00 89.75 199 THR A O 1
ATOM 1577 N N . VAL A 1 200 ? 6.405 5.482 -21.985 1.00 88.06 200 VAL A N 1
ATOM 1578 C CA . VAL A 1 200 ? 5.698 4.296 -21.475 1.00 88.06 200 VAL A CA 1
ATOM 1579 C C . VAL A 1 200 ? 6.135 3.963 -20.036 1.00 88.06 200 VAL A C 1
ATOM 1581 O O . VAL A 1 200 ? 5.313 3.529 -19.230 1.00 88.06 200 VAL A O 1
ATOM 1584 N N . T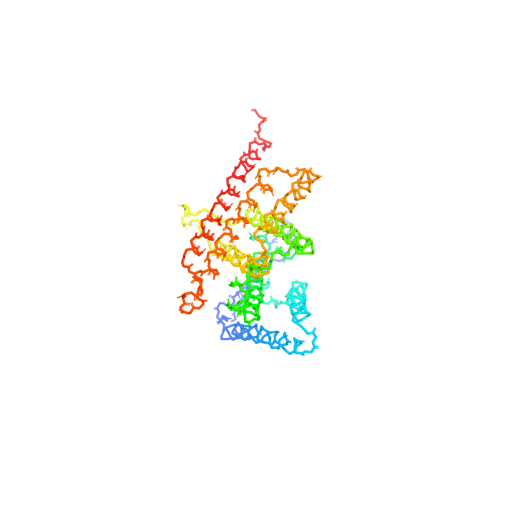YR A 1 201 ? 7.391 4.234 -19.666 1.00 89.25 201 TYR A N 1
ATOM 1585 C CA . TYR A 1 201 ? 7.884 4.047 -18.298 1.00 89.25 201 TYR A CA 1
ATOM 1586 C C . TYR A 1 201 ? 7.244 5.024 -17.308 1.00 89.25 201 TYR A C 1
ATOM 1588 O O . TYR A 1 201 ? 6.878 4.613 -16.207 1.00 89.25 201 TYR A O 1
ATOM 1596 N N . SER A 1 202 ? 7.001 6.274 -17.719 1.00 88.94 202 SER A N 1
ATOM 1597 C CA . SER A 1 202 ? 6.240 7.250 -16.925 1.00 88.94 202 SER A CA 1
ATOM 1598 C C . SER A 1 202 ? 4.832 6.734 -16.626 1.00 88.94 202 SER A C 1
ATOM 1600 O O . SER A 1 202 ? 4.364 6.813 -15.492 1.00 88.94 202 SER A O 1
ATOM 1602 N N . PHE A 1 203 ? 4.174 6.122 -17.614 1.00 88.44 203 PHE A N 1
ATOM 1603 C CA . PHE A 1 203 ? 2.859 5.511 -17.419 1.00 88.44 203 PHE A CA 1
ATOM 1604 C C . PHE A 1 203 ? 2.886 4.352 -16.404 1.00 88.44 203 PHE A C 1
ATOM 1606 O O . PHE A 1 203 ? 2.034 4.303 -15.511 1.00 88.44 203 PHE A O 1
ATOM 1613 N N . PHE A 1 204 ? 3.870 3.448 -16.486 1.00 89.81 204 PHE A N 1
ATOM 1614 C CA . PHE A 1 204 ? 4.038 2.375 -15.494 1.00 89.81 204 PHE A CA 1
ATOM 1615 C C . PHE A 1 204 ? 4.328 2.922 -14.091 1.00 89.81 204 PHE A C 1
ATOM 1617 O O . PHE A 1 204 ? 3.753 2.428 -13.117 1.00 89.81 204 PHE A O 1
ATOM 1624 N N . ALA A 1 205 ? 5.156 3.961 -13.978 1.00 89.56 205 ALA A N 1
ATOM 1625 C CA . ALA A 1 205 ? 5.459 4.616 -12.710 1.00 89.56 205 ALA A CA 1
ATOM 1626 C C . ALA A 1 205 ? 4.201 5.241 -12.079 1.00 89.56 205 ALA A C 1
ATOM 1628 O O . ALA A 1 205 ? 3.855 4.908 -10.944 1.00 89.56 205 ALA A O 1
ATOM 1629 N N . PHE A 1 206 ? 3.448 6.055 -12.830 1.00 87.81 206 PHE A N 1
ATOM 1630 C CA . PHE A 1 206 ? 2.202 6.660 -12.343 1.00 87.81 206 PHE A CA 1
ATOM 1631 C C . PHE A 1 206 ? 1.147 5.619 -11.970 1.00 87.81 206 PHE A C 1
ATOM 1633 O O . PHE A 1 206 ? 0.500 5.740 -10.929 1.00 87.81 206 PHE A O 1
ATOM 1640 N N . THR A 1 207 ? 1.000 4.567 -12.779 1.00 89.50 207 THR A N 1
ATOM 1641 C CA . THR A 1 207 ? 0.066 3.476 -12.475 1.00 89.50 207 THR A CA 1
ATOM 1642 C C . THR A 1 207 ? 0.464 2.762 -11.185 1.00 89.50 207 THR A C 1
ATOM 1644 O O . THR A 1 207 ? -0.398 2.476 -10.355 1.00 89.50 207 THR A O 1
ATOM 1647 N N . SER A 1 208 ? 1.761 2.527 -10.973 1.00 92.44 208 SER A N 1
ATOM 1648 C CA . SER A 1 208 ? 2.262 1.900 -9.745 1.00 92.44 208 SER A CA 1
ATOM 1649 C C . SER A 1 208 ? 1.989 2.759 -8.511 1.00 92.44 208 SER A C 1
ATOM 1651 O O . SER A 1 208 ? 1.486 2.246 -7.512 1.00 92.44 208 SER A O 1
ATOM 1653 N N . ILE A 1 209 ? 2.260 4.070 -8.590 1.00 89.50 209 ILE A N 1
ATOM 1654 C CA . ILE A 1 209 ? 1.938 5.028 -7.520 1.00 89.50 209 ILE A CA 1
ATOM 1655 C C . ILE A 1 209 ? 0.434 4.988 -7.220 1.00 89.50 209 ILE A C 1
ATOM 1657 O O . ILE A 1 209 ? 0.040 4.867 -6.061 1.00 89.50 209 ILE A O 1
ATOM 1661 N N . GLY A 1 210 ? -0.414 5.020 -8.253 1.00 86.06 210 GLY A N 1
ATOM 1662 C CA . GLY A 1 210 ? -1.869 4.943 -8.103 1.00 86.06 210 GLY A CA 1
ATOM 1663 C C . GLY A 1 210 ? -2.339 3.652 -7.424 1.00 86.06 210 GLY A C 1
ATOM 1664 O O . GLY A 1 210 ? -3.158 3.704 -6.506 1.00 86.06 210 GLY A O 1
ATOM 1665 N N . LEU A 1 211 ? -1.788 2.498 -7.815 1.00 90.25 211 LEU A N 1
ATOM 1666 C CA . LEU A 1 211 ? -2.090 1.204 -7.193 1.00 90.25 211 LEU A CA 1
ATOM 1667 C C . LEU A 1 211 ? -1.660 1.166 -5.723 1.00 90.25 211 LEU A C 1
ATOM 1669 O O . LEU A 1 211 ? -2.415 0.693 -4.871 1.00 90.25 211 LEU A O 1
ATOM 1673 N N . PHE A 1 212 ? -0.485 1.704 -5.406 1.00 91.00 212 PHE A N 1
ATOM 1674 C CA . PHE A 1 212 ? 0.009 1.811 -4.037 1.00 91.00 212 PHE A CA 1
ATOM 1675 C C . PHE A 1 212 ? -0.868 2.724 -3.175 1.00 91.00 212 PHE A C 1
ATOM 1677 O O . PHE A 1 212 ? -1.327 2.302 -2.112 1.00 91.00 212 PHE A O 1
ATOM 1684 N N . LEU A 1 213 ? -1.185 3.927 -3.653 1.00 85.81 213 LEU A N 1
ATOM 1685 C CA . LEU A 1 213 ? -2.084 4.851 -2.959 1.00 85.81 213 LEU A CA 1
ATOM 1686 C C . LEU A 1 213 ? -3.471 4.240 -2.739 1.00 85.81 213 LEU A C 1
ATOM 1688 O O . LEU A 1 213 ? -4.048 4.373 -1.659 1.00 85.81 213 LEU A O 1
ATOM 1692 N N . PHE A 1 214 ? -4.000 3.520 -3.729 1.00 84.81 214 PHE A N 1
ATOM 1693 C CA . PHE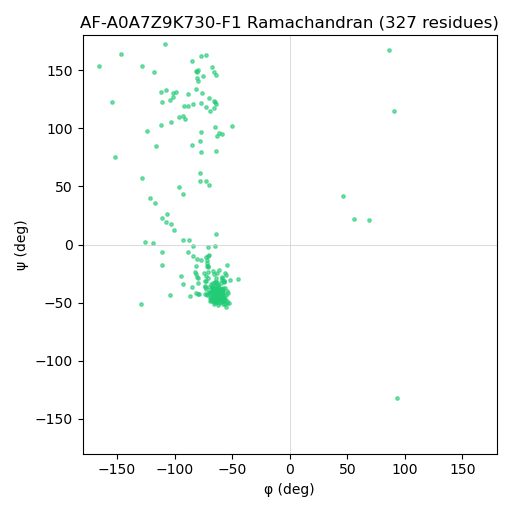 A 1 214 ? -5.299 2.878 -3.576 1.00 84.81 214 PHE A CA 1
ATOM 1694 C C . PHE A 1 214 ? -5.246 1.704 -2.586 1.00 84.81 214 PHE A C 1
ATOM 1696 O O . PHE A 1 214 ? -6.158 1.531 -1.779 1.00 84.81 214 PHE A O 1
ATOM 1703 N N . SER A 1 215 ? -4.147 0.948 -2.569 1.00 91.25 215 SER A N 1
ATOM 1704 C CA . SER A 1 215 ? -3.893 -0.089 -1.557 1.00 91.25 215 SER A CA 1
ATOM 1705 C C . SER A 1 215 ? -3.850 0.490 -0.145 1.00 91.25 215 SER A C 1
ATOM 1707 O O . SER A 1 215 ? -4.460 -0.065 0.770 1.00 91.25 215 SER A O 1
ATOM 1709 N N . LEU A 1 216 ? -3.159 1.619 0.024 1.00 87.69 216 LEU A N 1
ATOM 1710 C CA . LEU A 1 216 ? -3.068 2.352 1.282 1.00 87.69 216 LEU A CA 1
ATOM 1711 C C . LEU A 1 216 ? -4.452 2.826 1.747 1.00 87.69 216 LEU A C 1
ATOM 1713 O O . LEU A 1 216 ? -4.809 2.652 2.912 1.00 87.69 216 LEU A O 1
ATOM 1717 N N . TYR A 1 217 ? -5.271 3.346 0.832 1.00 84.44 217 TYR A N 1
ATOM 1718 C CA . TYR A 1 217 ? -6.655 3.698 1.137 1.00 84.44 217 TYR A CA 1
ATOM 1719 C C . TYR A 1 217 ? -7.475 2.488 1.616 1.00 84.44 217 TYR A C 1
ATOM 1721 O O . TYR A 1 217 ? -8.147 2.574 2.643 1.00 84.44 217 TYR A O 1
ATOM 1729 N N . LEU A 1 218 ? -7.399 1.350 0.918 1.00 85.44 218 LEU A N 1
ATOM 1730 C CA . LEU A 1 218 ? -8.113 0.127 1.310 1.00 85.44 218 LEU A CA 1
ATOM 1731 C C . LEU A 1 218 ? -7.658 -0.399 2.675 1.00 85.44 218 LEU A C 1
ATOM 1733 O O . LEU A 1 218 ? -8.472 -0.922 3.435 1.00 85.44 218 LEU A O 1
ATOM 1737 N N . PHE A 1 219 ? -6.374 -0.245 2.997 1.00 87.94 219 PHE A N 1
ATOM 1738 C CA . PHE A 1 219 ? -5.839 -0.560 4.317 1.00 87.94 219 PHE A CA 1
ATOM 1739 C C . PHE A 1 219 ? -6.429 0.352 5.401 1.00 87.94 219 PHE A C 1
ATOM 1741 O O . PHE A 1 219 ? -6.876 -0.138 6.439 1.00 87.94 219 PHE A O 1
ATOM 1748 N N . PHE A 1 220 ? -6.506 1.663 5.155 1.00 85.00 220 PHE A N 1
ATOM 1749 C CA . PHE A 1 220 ? -7.158 2.584 6.087 1.00 85.00 220 PHE A CA 1
ATOM 1750 C C . PHE A 1 220 ? -8.650 2.304 6.244 1.00 85.00 220 PHE A C 1
ATOM 1752 O O . PHE A 1 220 ? -9.136 2.292 7.371 1.00 85.00 220 PHE A O 1
ATOM 1759 N N . ASP A 1 221 ? -9.366 2.020 5.153 1.00 79.81 221 ASP A N 1
ATOM 1760 C CA . ASP A 1 221 ? -10.773 1.607 5.194 1.00 79.81 221 ASP A CA 1
ATOM 1761 C C . ASP A 1 221 ? -10.940 0.330 6.030 1.00 79.81 221 ASP A C 1
ATOM 1763 O O . ASP A 1 221 ? -11.769 0.278 6.940 1.00 79.81 221 ASP A O 1
ATOM 1767 N N . PHE A 1 222 ? -10.088 -0.676 5.802 1.00 82.31 222 PHE A N 1
ATOM 1768 C CA . PHE A 1 222 ? -10.064 -1.912 6.584 1.00 82.31 222 PHE A CA 1
ATOM 1769 C C . PHE A 1 222 ? -9.916 -1.641 8.082 1.00 82.31 222 PHE A C 1
ATOM 1771 O O . PHE A 1 222 ? -10.715 -2.150 8.870 1.00 82.31 222 PHE A O 1
ATOM 1778 N N . ILE A 1 223 ? -8.939 -0.828 8.493 1.00 80.19 223 ILE A N 1
ATOM 1779 C CA . ILE A 1 223 ? -8.707 -0.633 9.925 1.00 80.19 223 ILE A CA 1
ATOM 1780 C C . ILE A 1 223 ? -9.684 0.362 10.559 1.00 80.19 223 ILE A C 1
ATOM 1782 O O . ILE A 1 223 ? -10.041 0.214 11.733 1.00 80.19 223 ILE A O 1
ATOM 1786 N N . ALA A 1 224 ? -10.191 1.329 9.793 1.00 79.00 224 ALA A N 1
ATOM 1787 C CA . ALA A 1 224 ? -11.199 2.264 10.274 1.00 79.00 224 ALA A CA 1
ATOM 1788 C C . ALA A 1 224 ? -12.448 1.544 10.795 1.00 79.00 224 ALA A C 1
ATOM 1790 O O . ALA A 1 224 ? -13.016 2.005 11.779 1.00 79.00 224 ALA A O 1
ATOM 1791 N N . HIS A 1 225 ? -12.818 0.378 10.247 1.00 73.94 225 HIS A N 1
ATOM 1792 C CA . HIS A 1 225 ? -13.887 -0.459 10.812 1.00 73.94 225 HIS A CA 1
ATOM 1793 C C . HIS A 1 225 ? -13.661 -0.787 12.299 1.00 73.94 225 HIS A C 1
ATOM 1795 O O . HIS A 1 225 ? -14.595 -0.760 13.099 1.00 73.94 225 HIS A O 1
ATOM 1801 N N . PHE A 1 226 ? -12.422 -1.097 12.689 1.00 76.19 226 PHE A N 1
ATOM 1802 C CA . PHE A 1 226 ? -12.087 -1.420 14.076 1.00 76.19 226 PHE A CA 1
ATOM 1803 C C . PHE A 1 226 ? -11.974 -0.160 14.927 1.00 76.19 226 PHE A C 1
ATOM 1805 O O . PHE A 1 226 ? -12.479 -0.130 16.049 1.00 76.19 226 PHE A O 1
ATOM 1812 N N . PHE A 1 227 ? -11.342 0.888 14.396 1.00 80.00 227 PHE A N 1
ATOM 1813 C CA . PHE A 1 227 ? -11.110 2.131 15.129 1.00 80.00 227 PHE A CA 1
ATOM 1814 C C . PHE A 1 227 ? -12.406 2.917 15.376 1.00 80.00 227 PHE A C 1
ATOM 1816 O O . PHE A 1 227 ? -12.645 3.397 16.483 1.00 80.00 227 PHE A O 1
ATOM 1823 N N . LEU A 1 228 ? -13.295 2.986 14.384 1.00 75.81 228 LEU A N 1
ATOM 1824 C CA . LEU A 1 228 ? -14.570 3.699 14.487 1.00 75.81 228 LEU A CA 1
ATOM 1825 C C . LEU A 1 228 ? -15.582 2.998 15.401 1.00 75.81 228 LEU A C 1
ATOM 1827 O O . LEU A 1 228 ? -16.487 3.657 15.900 1.00 75.81 228 LEU A O 1
ATOM 1831 N N . ALA A 1 229 ? -15.396 1.707 15.693 1.00 75.19 229 ALA A N 1
ATOM 1832 C CA . ALA A 1 229 ? -16.183 0.998 16.704 1.00 75.19 229 ALA A CA 1
ATOM 1833 C C . ALA A 1 229 ? -15.872 1.442 18.153 1.00 75.19 229 ALA A C 1
ATOM 1835 O O . ALA A 1 229 ? -16.553 1.025 19.089 1.00 75.19 229 ALA A O 1
ATOM 1836 N N . HIS A 1 230 ? -14.829 2.253 18.362 1.00 80.94 230 HIS A N 1
ATOM 1837 C CA . HIS A 1 230 ? -14.455 2.794 19.672 1.00 80.94 230 HIS A CA 1
ATOM 1838 C C . HIS A 1 230 ? -15.244 4.074 19.992 1.00 80.94 230 HIS A C 1
ATOM 1840 O O . HIS A 1 230 ? -15.698 4.769 19.086 1.00 80.94 230 HIS A O 1
ATOM 1846 N N . THR A 1 231 ? -15.374 4.436 21.274 1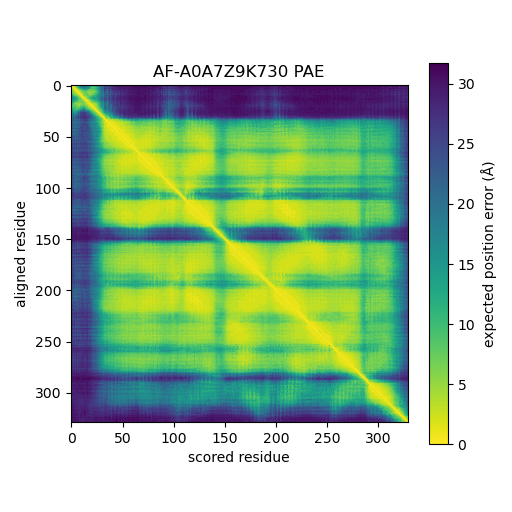.00 81.00 231 THR A N 1
ATOM 1847 C CA . THR A 1 231 ? -16.032 5.703 21.651 1.00 81.00 231 THR A CA 1
ATOM 1848 C C . THR A 1 231 ? -15.200 6.913 21.211 1.00 81.00 231 THR A C 1
ATOM 1850 O O . THR A 1 231 ? -13.972 6.835 21.144 1.00 81.00 231 THR A O 1
ATOM 1853 N N . ALA A 1 232 ? -15.840 8.062 20.957 1.00 81.88 232 ALA A N 1
ATOM 1854 C CA . ALA A 1 232 ? -15.146 9.275 20.502 1.00 81.88 232 ALA A CA 1
ATOM 1855 C C . ALA A 1 232 ? -14.000 9.695 21.446 1.00 81.88 232 ALA A C 1
ATOM 1857 O O . ALA A 1 232 ? -12.912 10.037 20.992 1.00 81.88 232 ALA A O 1
ATOM 1858 N N . THR A 1 233 ? -14.200 9.584 22.762 1.00 82.12 233 THR A N 1
ATOM 1859 C CA . THR A 1 233 ? -13.155 9.853 23.761 1.00 82.12 233 THR A CA 1
ATOM 1860 C C . THR A 1 233 ? -11.965 8.900 23.616 1.00 82.12 233 THR A C 1
ATOM 1862 O O . THR A 1 233 ? -10.821 9.342 23.658 1.00 82.12 233 THR A O 1
ATOM 1865 N N . GLN A 1 234 ? -12.210 7.602 23.399 1.00 86.31 234 GLN A N 1
ATOM 1866 C CA . GLN A 1 234 ? -11.143 6.615 23.186 1.00 86.31 234 GLN A CA 1
ATOM 1867 C C . GLN A 1 234 ? -10.380 6.885 21.886 1.00 86.31 234 GLN A C 1
ATOM 1869 O O . GLN A 1 234 ? -9.158 6.748 21.868 1.00 86.31 234 GLN A O 1
ATOM 1874 N N . GLN A 1 235 ? -11.076 7.304 20.825 1.00 86.38 235 GLN A N 1
ATOM 1875 C CA . GLN A 1 235 ? -10.458 7.679 19.550 1.00 86.38 235 GLN A CA 1
ATOM 1876 C C . GLN A 1 235 ? -9.536 8.892 19.713 1.00 86.38 235 GLN A C 1
ATOM 1878 O O . GLN A 1 235 ? -8.391 8.840 19.273 1.00 86.38 235 GLN A O 1
ATOM 1883 N N . ILE A 1 236 ? -9.998 9.948 20.393 1.00 86.69 236 ILE A N 1
ATOM 1884 C CA . ILE A 1 236 ? -9.201 11.160 20.641 1.00 86.69 236 ILE A CA 1
ATOM 1885 C C . ILE A 1 236 ? -7.955 10.821 21.460 1.00 86.69 236 ILE A C 1
ATOM 1887 O O . ILE A 1 236 ? -6.851 11.174 21.057 1.00 86.69 236 ILE A O 1
ATOM 1891 N N . ILE A 1 237 ? -8.106 10.076 22.561 1.00 89.50 237 ILE A N 1
ATOM 1892 C CA . ILE A 1 237 ? -6.963 9.683 23.399 1.00 89.50 237 ILE A CA 1
ATOM 1893 C C . ILE A 1 237 ? -5.971 8.825 22.602 1.00 89.50 237 ILE A C 1
ATOM 1895 O O . ILE A 1 237 ? -4.766 9.023 22.723 1.00 89.50 237 ILE A O 1
ATOM 1899 N N . SER A 1 238 ? -6.462 7.911 21.762 1.00 90.94 238 SER A N 1
ATOM 1900 C CA . SER A 1 238 ? -5.610 7.066 20.915 1.00 90.94 238 SER A CA 1
ATOM 1901 C C . SER A 1 238 ? -4.852 7.874 19.857 1.00 90.94 238 SER A C 1
ATOM 1903 O O . SER A 1 238 ? -3.668 7.633 19.637 1.00 90.94 238 SER A O 1
ATOM 1905 N N . LEU A 1 239 ? -5.513 8.852 19.227 1.00 89.88 239 LEU A N 1
ATOM 1906 C CA . LEU A 1 239 ? -4.902 9.761 18.250 1.00 89.88 239 LEU A CA 1
ATOM 1907 C C . LEU A 1 239 ? -3.832 10.637 18.898 1.00 89.88 239 LEU A C 1
ATOM 1909 O O . LEU A 1 239 ? -2.712 10.702 18.398 1.00 89.88 239 LEU A O 1
ATOM 1913 N N . SER A 1 240 ? -4.151 11.267 20.030 1.00 90.00 240 SER A N 1
ATOM 1914 C CA . SER A 1 240 ? -3.201 12.107 20.761 1.00 90.00 240 SER A CA 1
ATOM 1915 C C . SER A 1 240 ? -2.027 11.293 21.307 1.00 90.00 240 SER A C 1
ATOM 1917 O O . SER A 1 240 ? -0.880 11.702 21.156 1.00 90.00 240 SER A O 1
ATOM 1919 N N . GLY A 1 241 ? -2.293 10.124 21.898 1.00 91.88 241 GLY A N 1
ATOM 1920 C CA . GLY A 1 241 ? -1.262 9.242 22.443 1.00 91.88 241 GLY A CA 1
ATOM 1921 C C . GLY A 1 241 ? -0.349 8.666 21.362 1.00 91.88 241 GLY A C 1
ATOM 1922 O O . GLY A 1 241 ? 0.871 8.747 21.484 1.00 91.88 241 GLY A O 1
ATOM 1923 N N . GLY A 1 242 ? -0.925 8.137 20.279 1.00 90.88 242 GLY A N 1
ATOM 1924 C CA . GLY A 1 242 ? -0.161 7.594 19.155 1.00 90.88 242 GLY A CA 1
ATOM 1925 C C . GLY A 1 242 ? 0.645 8.667 18.428 1.00 90.88 242 GLY A C 1
ATOM 1926 O O . GLY A 1 242 ? 1.820 8.450 18.140 1.00 90.88 242 GLY A O 1
ATOM 1927 N N . GLY A 1 243 ? 0.051 9.845 18.214 1.00 88.69 243 GLY A N 1
ATOM 1928 C CA . GLY A 1 243 ? 0.742 11.002 17.646 1.00 88.69 243 GLY A CA 1
ATOM 1929 C C . GLY A 1 243 ? 1.923 11.449 18.507 1.00 88.69 243 GLY A C 1
ATOM 1930 O O . GLY A 1 243 ? 3.019 11.617 17.984 1.00 88.69 243 GLY A O 1
ATOM 1931 N N . LEU A 1 244 ? 1.744 11.564 19.828 1.00 92.25 244 LEU A N 1
ATOM 1932 C CA . LEU A 1 244 ? 2.826 11.942 20.744 1.00 92.25 244 LEU A CA 1
ATOM 1933 C C . LEU A 1 244 ? 3.971 10.921 20.737 1.00 92.25 244 LEU A C 1
ATOM 1935 O O . LEU A 1 244 ? 5.133 11.310 20.642 1.00 92.25 244 LEU A O 1
ATOM 1939 N N . ILE A 1 245 ? 3.655 9.624 20.802 1.00 93.50 245 ILE A N 1
ATOM 1940 C CA . ILE A 1 245 ? 4.668 8.561 20.737 1.00 93.50 245 ILE A CA 1
ATOM 1941 C C . ILE A 1 245 ? 5.437 8.645 19.416 1.00 93.50 245 ILE A C 1
ATOM 1943 O O . ILE A 1 245 ? 6.663 8.561 19.414 1.00 93.50 245 ILE A O 1
ATOM 1947 N N . TYR A 1 246 ? 4.738 8.862 18.302 1.00 90.25 246 TYR A N 1
ATOM 1948 C CA . TYR A 1 246 ? 5.380 8.981 16.999 1.00 90.25 246 TYR A CA 1
ATOM 1949 C C . TYR A 1 246 ? 6.257 10.237 16.883 1.00 90.25 246 TYR A C 1
ATOM 1951 O O . TYR A 1 246 ? 7.351 10.152 16.335 1.00 90.25 246 TYR A O 1
ATOM 1959 N N . ILE A 1 247 ? 5.846 11.373 17.463 1.00 90.31 247 ILE A N 1
ATOM 1960 C CA . ILE A 1 247 ? 6.693 12.577 17.576 1.00 90.31 247 ILE A CA 1
ATOM 1961 C C . ILE A 1 247 ? 7.994 12.250 18.314 1.00 90.31 247 ILE A C 1
ATOM 1963 O O . ILE A 1 247 ? 9.069 12.627 17.852 1.00 90.31 247 ILE A O 1
ATOM 1967 N N . VAL A 1 248 ? 7.910 11.536 19.441 1.00 92.88 248 VAL A N 1
ATOM 1968 C CA . VAL A 1 248 ? 9.097 11.129 20.208 1.00 92.88 248 VAL A CA 1
ATOM 1969 C C . VAL A 1 248 ? 10.001 10.227 19.367 1.00 92.88 248 VAL A C 1
ATOM 1971 O O . VAL A 1 248 ? 11.203 10.464 19.318 1.00 92.88 248 VAL A O 1
ATOM 1974 N N . ILE A 1 249 ? 9.440 9.242 18.658 1.00 91.25 249 ILE A N 1
ATOM 1975 C CA . ILE A 1 249 ? 10.207 8.375 17.748 1.00 91.25 249 ILE A CA 1
ATOM 1976 C C . ILE A 1 249 ? 10.893 9.207 16.654 1.00 91.25 249 ILE A C 1
ATOM 1978 O O . ILE A 1 249 ? 12.086 9.039 16.423 1.00 91.25 249 ILE A O 1
ATOM 1982 N N . ALA A 1 250 ? 10.174 10.134 16.018 1.00 87.56 250 ALA A N 1
ATOM 1983 C CA . ALA A 1 250 ? 10.719 10.983 14.962 1.00 87.56 250 ALA A CA 1
ATOM 1984 C C . ALA A 1 250 ? 11.866 11.875 15.464 1.00 87.56 250 ALA A C 1
ATOM 1986 O O . ALA A 1 250 ? 12.892 11.982 14.796 1.00 87.56 250 ALA A O 1
ATOM 1987 N N . LEU A 1 251 ? 11.728 12.453 16.663 1.00 89.38 251 LEU A N 1
ATOM 1988 C CA . LEU A 1 251 ? 12.786 13.223 17.323 1.00 89.38 251 LEU A CA 1
ATOM 1989 C C . LEU A 1 251 ? 14.028 12.372 17.606 1.00 89.38 251 LEU A C 1
ATOM 1991 O O . LEU A 1 251 ? 15.143 12.816 17.344 1.00 89.38 251 LEU A O 1
ATOM 1995 N N . LEU A 1 252 ? 13.842 11.148 18.111 1.00 92.38 252 LEU A N 1
ATOM 1996 C CA . LEU A 1 252 ? 14.943 10.219 18.391 1.00 92.38 252 LEU A CA 1
ATOM 1997 C C . LEU A 1 252 ? 15.682 9.786 17.119 1.00 92.38 252 LEU A C 1
ATOM 1999 O O . LEU A 1 252 ? 16.886 9.553 17.164 1.00 92.38 252 LEU A O 1
ATOM 2003 N N . LEU A 1 253 ? 14.972 9.699 15.993 1.00 89.06 253 LEU A N 1
ATOM 2004 C CA . LEU A 1 253 ? 15.539 9.382 14.681 1.00 89.06 253 LEU A CA 1
ATOM 200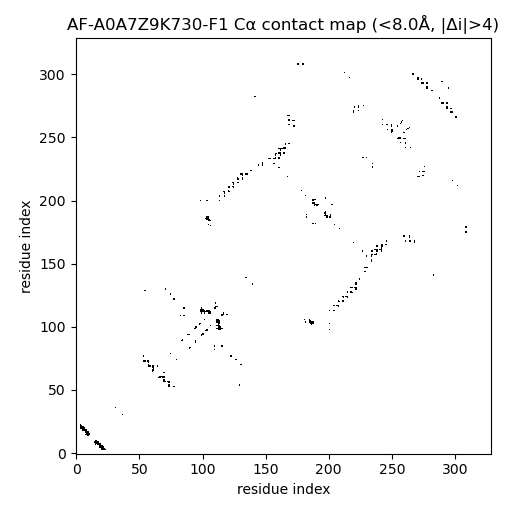5 C C . LEU A 1 253 ? 16.112 10.611 13.951 1.00 89.06 253 LEU A C 1
ATOM 2007 O O . LEU A 1 253 ? 16.634 10.465 12.850 1.00 89.06 253 LEU A O 1
ATOM 2011 N N . GLY A 1 254 ? 16.021 11.814 14.533 1.00 86.44 254 GLY A N 1
ATOM 2012 C CA . GLY A 1 254 ? 16.503 13.051 13.909 1.00 86.44 254 GLY A CA 1
ATOM 2013 C C . GLY A 1 254 ? 15.692 13.493 12.685 1.00 86.44 254 GLY A C 1
ATOM 2014 O O . GLY A 1 254 ? 16.196 14.246 11.854 1.00 86.44 254 GLY A O 1
ATOM 2015 N N . LEU A 1 255 ? 14.445 13.029 12.552 1.00 82.50 255 LEU A N 1
ATOM 2016 C CA . LEU A 1 255 ? 13.575 13.370 11.429 1.00 82.50 255 LEU A CA 1
ATOM 2017 C C . LEU A 1 255 ? 13.024 14.796 11.570 1.00 82.50 255 LEU A C 1
ATOM 2019 O O . LEU A 1 255 ? 12.695 15.264 12.663 1.00 82.50 255 LEU A O 1
A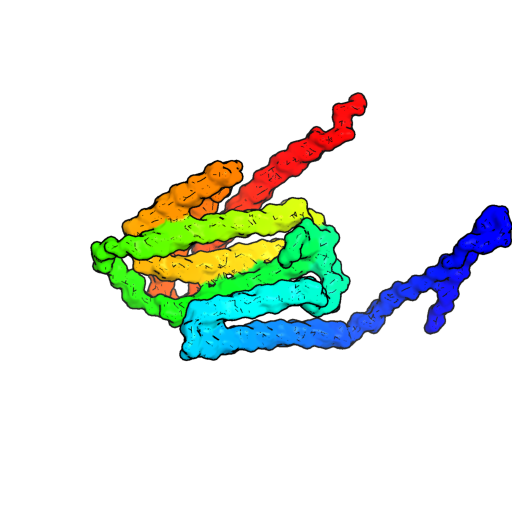TOM 2023 N N . GLN A 1 256 ? 12.854 15.486 10.442 1.00 80.50 256 GLN A N 1
ATOM 2024 C CA . GLN A 1 256 ? 12.243 16.815 10.421 1.00 80.50 256 GLN A CA 1
ATOM 2025 C C . GLN A 1 256 ? 10.744 16.727 10.760 1.00 80.50 256 GLN A C 1
ATOM 2027 O O . GLN A 1 256 ? 9.961 16.173 9.989 1.00 80.50 256 GLN A O 1
ATOM 2032 N N . LEU A 1 257 ? 10.319 17.305 11.894 1.00 73.75 257 LEU A N 1
ATOM 2033 C CA . LEU A 1 257 ? 8.960 17.111 12.434 1.00 73.75 257 LEU A CA 1
ATOM 2034 C C . LEU A 1 257 ? 7.831 17.538 11.490 1.00 73.75 257 LEU A C 1
ATOM 2036 O O . LEU A 1 257 ? 6.792 16.876 11.446 1.00 73.75 257 LEU A O 1
ATOM 2040 N N . ALA A 1 258 ? 8.005 18.652 10.773 1.00 71.19 258 ALA A N 1
ATOM 2041 C CA . ALA A 1 258 ? 6.959 19.201 9.912 1.00 71.19 258 ALA A CA 1
ATOM 2042 C C . ALA A 1 258 ? 6.529 18.187 8.839 1.00 71.19 258 ALA A C 1
ATOM 2044 O O . ALA A 1 258 ? 5.337 17.940 8.652 1.00 71.19 258 ALA A O 1
ATOM 2045 N N . TRP A 1 259 ? 7.509 17.543 8.210 1.00 69.38 259 TRP A N 1
ATOM 2046 C CA . TRP A 1 259 ? 7.298 16.598 7.118 1.00 69.38 259 TRP A CA 1
ATOM 2047 C C . TRP A 1 259 ? 7.046 15.186 7.627 1.00 69.38 259 TRP A C 1
ATOM 2049 O O . TRP A 1 259 ? 6.109 14.528 7.191 1.00 69.38 259 TRP A O 1
ATOM 2059 N N . ALA A 1 260 ? 7.829 14.747 8.611 1.00 70.12 260 ALA A N 1
ATOM 2060 C CA . ALA A 1 260 ? 7.769 13.375 9.090 1.00 70.12 260 ALA A CA 1
ATOM 2061 C C . ALA A 1 260 ? 6.532 13.088 9.948 1.00 70.12 260 ALA A C 1
ATOM 2063 O O . ALA A 1 260 ? 6.139 11.930 10.058 1.00 70.12 260 ALA A O 1
ATOM 2064 N N . VAL A 1 261 ? 5.926 14.106 10.579 1.00 72.94 261 VAL A N 1
ATOM 2065 C CA . VAL A 1 261 ? 4.876 13.881 11.585 1.00 72.94 261 VAL A CA 1
ATOM 2066 C C . VAL A 1 261 ? 3.611 14.692 11.341 1.00 72.94 261 VAL A C 1
ATOM 2068 O O . VAL A 1 261 ? 2.526 14.112 11.317 1.00 72.94 261 VAL A O 1
ATOM 2071 N N . ILE A 1 262 ? 3.717 16.012 11.148 1.00 76.12 262 ILE A N 1
ATOM 2072 C CA . ILE A 1 262 ? 2.526 16.878 11.066 1.00 76.12 262 ILE A CA 1
ATOM 2073 C C . ILE A 1 262 ? 1.687 16.528 9.834 1.00 76.12 262 ILE A C 1
ATOM 2075 O O . ILE A 1 262 ? 0.474 16.340 9.946 1.00 76.12 262 ILE A O 1
ATOM 2079 N N . LEU A 1 263 ? 2.329 16.400 8.672 1.00 74.12 263 LEU A N 1
ATOM 2080 C CA . LEU A 1 263 ? 1.635 16.116 7.419 1.00 74.12 263 LEU A CA 1
ATOM 2081 C C . LEU A 1 263 ? 1.015 14.701 7.397 1.00 74.12 263 LEU A C 1
ATOM 2083 O O . LEU A 1 263 ? -0.190 14.612 7.153 1.00 74.12 263 LEU A O 1
ATOM 2087 N N . PRO A 1 264 ? 1.724 13.609 7.752 1.00 78.50 264 PRO A N 1
ATOM 2088 C CA . PRO A 1 264 ? 1.118 12.279 7.876 1.00 78.50 264 PRO A CA 1
ATOM 2089 C C . PRO A 1 264 ? -0.036 12.217 8.883 1.00 78.50 264 PRO A C 1
ATOM 2091 O O . PRO A 1 264 ? -1.041 11.548 8.638 1.00 78.50 264 PRO A O 1
ATOM 2094 N N . LEU A 1 265 ? 0.064 12.945 9.999 1.00 80.06 265 LEU A N 1
ATOM 2095 C CA . LEU A 1 265 ? -1.005 13.006 10.994 1.00 80.06 265 LEU A CA 1
ATOM 2096 C C . LEU A 1 265 ? -2.237 13.752 10.462 1.00 80.06 265 LEU A C 1
ATOM 2098 O O . LEU A 1 265 ? -3.359 13.287 10.661 1.00 80.06 265 LEU A O 1
ATOM 2102 N N . LEU A 1 266 ? -2.046 14.858 9.736 1.00 79.50 266 LEU A N 1
ATOM 2103 C CA . LEU A 1 266 ? -3.135 15.567 9.058 1.00 79.50 266 LEU A CA 1
ATOM 2104 C C . LEU A 1 266 ? -3.832 14.661 8.033 1.00 79.50 266 LEU A C 1
ATOM 2106 O O . LEU A 1 266 ? -5.061 14.567 8.027 1.00 79.50 266 LEU A O 1
ATOM 2110 N N . VAL A 1 267 ? -3.050 13.958 7.211 1.00 77.00 267 VAL A N 1
ATOM 2111 C CA . VAL A 1 267 ? -3.544 12.977 6.234 1.00 77.00 267 VAL A CA 1
ATOM 2112 C C . VAL A 1 267 ? -4.372 11.893 6.926 1.00 77.00 267 VAL A C 1
ATOM 2114 O O . VAL A 1 267 ? -5.495 11.615 6.503 1.00 77.00 267 VAL A O 1
ATOM 2117 N N . LEU A 1 268 ? -3.869 11.331 8.028 1.00 81.94 268 LEU A N 1
ATOM 2118 C CA . LEU A 1 268 ? -4.572 10.311 8.804 1.00 81.94 268 LEU A CA 1
ATOM 2119 C C . LEU A 1 268 ? -5.908 10.827 9.359 1.00 81.94 268 LEU A C 1
ATOM 2121 O O . LEU A 1 268 ? -6.921 10.134 9.264 1.00 81.94 268 LEU A O 1
ATOM 2125 N N . VAL A 1 269 ? -5.938 12.049 9.900 1.00 81.69 269 VAL A N 1
ATOM 2126 C CA . VAL A 1 269 ? -7.168 12.664 10.426 1.00 81.69 269 VAL A CA 1
ATOM 2127 C C . VAL A 1 269 ? -8.198 12.884 9.316 1.00 81.69 269 VAL A C 1
ATOM 2129 O O . VAL A 1 269 ? -9.362 12.519 9.492 1.00 81.69 269 VAL A O 1
ATOM 2132 N N . LEU A 1 270 ? -7.785 13.423 8.163 1.00 78.62 270 LEU A N 1
ATOM 2133 C CA . LEU A 1 270 ? -8.675 13.635 7.015 1.00 78.62 270 LEU A CA 1
ATOM 2134 C C . LEU A 1 270 ? -9.229 12.314 6.469 1.00 78.62 270 LEU A C 1
ATOM 2136 O O . LEU A 1 270 ? -10.422 12.221 6.171 1.00 78.62 270 LEU A O 1
ATOM 2140 N N . LEU A 1 271 ? -8.393 11.275 6.394 1.00 77.44 271 LEU A N 1
ATOM 2141 C CA . LEU A 1 271 ? -8.817 9.944 5.964 1.00 77.44 271 LEU A CA 1
ATOM 2142 C C . LEU A 1 271 ? -9.836 9.347 6.935 1.00 77.44 271 LEU A C 1
ATOM 2144 O O . LEU A 1 271 ? -10.915 8.950 6.499 1.00 77.44 271 LEU A O 1
ATOM 2148 N N . LEU A 1 272 ? -9.560 9.354 8.242 1.00 80.00 272 LEU A N 1
ATOM 2149 C CA . LEU A 1 272 ? -10.502 8.856 9.252 1.00 80.00 272 LEU A CA 1
ATOM 2150 C C . LEU A 1 272 ? -11.820 9.639 9.251 1.00 80.00 272 LEU A C 1
ATOM 2152 O O . LEU A 1 272 ? -12.885 9.041 9.414 1.00 80.00 272 LEU A O 1
ATOM 2156 N N . TRP A 1 273 ? -11.765 10.955 9.030 1.00 78.12 273 TRP A N 1
ATOM 2157 C CA . TRP A 1 273 ? -12.958 11.787 8.896 1.00 78.12 273 TRP A CA 1
ATOM 2158 C C . TRP A 1 273 ? -13.787 11.406 7.663 1.00 78.12 273 TRP A C 1
ATOM 2160 O O . TRP A 1 273 ? -14.990 11.173 7.792 1.00 78.12 273 TRP A O 1
ATOM 2170 N N . SER A 1 274 ? -13.147 11.250 6.497 1.00 74.94 274 SER A N 1
ATOM 2171 C CA . SER A 1 274 ? -13.826 10.811 5.268 1.00 74.94 274 SER A CA 1
ATOM 2172 C C . SER A 1 274 ? -14.451 9.423 5.418 1.00 74.94 274 SER A C 1
ATOM 2174 O O . SER A 1 274 ? -15.598 9.209 5.035 1.00 74.94 274 SER A O 1
ATOM 2176 N N . LEU A 1 275 ? -13.740 8.493 6.063 1.00 75.19 275 LEU A N 1
ATOM 2177 C CA . LEU A 1 275 ? -14.223 7.141 6.310 1.00 75.19 275 LEU A CA 1
ATOM 2178 C C . LEU A 1 275 ? -15.415 7.168 7.261 1.00 75.19 275 LEU A C 1
ATOM 2180 O O . LEU A 1 275 ? -16.441 6.575 6.946 1.00 75.19 275 LEU A O 1
ATOM 2184 N N . ARG A 1 276 ? -15.342 7.918 8.368 1.00 75.38 276 ARG A N 1
ATOM 2185 C CA . ARG A 1 276 ? -16.475 8.093 9.289 1.00 75.38 276 ARG A CA 1
ATOM 2186 C C . ARG A 1 276 ? -17.704 8.652 8.577 1.00 75.38 276 ARG A C 1
ATOM 2188 O O . ARG A 1 276 ? -18.799 8.142 8.801 1.00 75.38 276 ARG A O 1
ATOM 2195 N N . PHE A 1 277 ? -17.524 9.652 7.714 1.00 72.81 277 PHE A N 1
ATOM 2196 C CA . PHE A 1 277 ? -18.609 10.187 6.893 1.00 72.81 277 PHE A CA 1
ATOM 2197 C C . PHE A 1 277 ? -19.214 9.103 5.995 1.00 72.81 277 PHE A C 1
ATOM 2199 O O . PHE A 1 277 ? -20.431 8.955 5.959 1.00 72.81 277 PHE A O 1
ATOM 2206 N N . ASN A 1 278 ? -18.380 8.282 5.351 1.00 69.44 278 ASN A N 1
ATOM 2207 C CA . ASN A 1 278 ? -18.852 7.183 4.514 1.00 69.44 278 ASN A CA 1
ATOM 2208 C C . ASN A 1 278 ? -19.599 6.115 5.296 1.00 69.44 278 ASN A C 1
ATOM 2210 O O . ASN A 1 278 ? -20.614 5.648 4.802 1.00 69.44 278 ASN A O 1
ATOM 2214 N N . TYR A 1 279 ? -19.146 5.723 6.489 1.00 67.75 279 TYR A N 1
ATOM 2215 C CA . TYR A 1 279 ? -19.886 4.752 7.305 1.00 67.75 279 TYR A CA 1
ATOM 2216 C C . TYR A 1 279 ? -21.271 5.268 7.672 1.00 67.75 279 TYR A C 1
ATOM 2218 O O . TYR A 1 279 ? -22.236 4.512 7.609 1.00 67.75 279 TYR A O 1
ATOM 2226 N N . VAL A 1 280 ? -21.366 6.550 8.031 1.00 66.12 280 VAL A N 1
ATOM 2227 C CA . VAL A 1 280 ? -22.642 7.183 8.373 1.00 66.12 280 VAL A CA 1
ATOM 2228 C C . VAL A 1 280 ? -23.537 7.298 7.135 1.00 66.12 280 VAL A C 1
ATOM 2230 O O . VAL A 1 280 ? -24.702 6.933 7.206 1.00 66.12 280 VAL A O 1
ATOM 2233 N N . ALA A 1 281 ? -22.994 7.720 5.990 1.00 61.75 281 ALA A N 1
ATOM 2234 C CA . ALA A 1 281 ? -23.749 7.883 4.744 1.00 61.75 281 ALA A CA 1
ATOM 2235 C C . ALA A 1 281 ? -24.126 6.549 4.066 1.00 61.75 281 ALA A C 1
ATOM 2237 O O . ALA A 1 281 ? -25.167 6.449 3.423 1.00 61.75 281 ALA A O 1
ATOM 2238 N N . SER A 1 282 ? -23.300 5.507 4.207 1.00 57.72 282 SER A N 1
ATOM 2239 C CA . SER A 1 282 ? -23.533 4.180 3.606 1.00 57.72 282 SER A CA 1
ATOM 2240 C C . SER A 1 282 ? -24.673 3.412 4.278 1.00 57.72 282 SER A C 1
ATOM 2242 O O . SER A 1 282 ? -25.134 2.422 3.720 1.00 57.72 282 SER A O 1
ATOM 2244 N N . ALA A 1 283 ? -25.146 3.856 5.448 1.00 55.66 283 ALA A N 1
ATOM 2245 C CA . ALA A 1 283 ? -26.371 3.337 6.054 1.00 55.66 283 ALA A CA 1
ATOM 2246 C C . ALA A 1 283 ? -27.629 3.688 5.232 1.00 55.66 283 ALA A C 1
ATOM 2248 O O . ALA A 1 283 ? -28.617 2.962 5.311 1.00 55.66 283 ALA A O 1
ATOM 2249 N N . ASP A 1 284 ? -27.565 4.743 4.409 1.00 51.19 284 ASP A N 1
ATOM 2250 C CA . ASP A 1 284 ? -28.703 5.280 3.652 1.00 51.19 284 ASP A CA 1
ATOM 2251 C C . ASP A 1 284 ? -28.596 5.053 2.126 1.00 51.19 284 ASP A C 1
ATOM 2253 O O . ASP A 1 284 ? -29.540 5.343 1.389 1.00 51.19 284 ASP A O 1
ATOM 2257 N N . LEU A 1 285 ? -27.471 4.525 1.620 1.00 49.31 285 LEU A N 1
ATOM 2258 C CA . LEU A 1 285 ? -27.217 4.350 0.182 1.00 49.31 285 LEU A CA 1
ATOM 2259 C C . LEU A 1 285 ? -27.376 2.885 -0.270 1.00 49.31 285 LEU A C 1
ATOM 2261 O O . LEU A 1 285 ? -26.675 2.000 0.228 1.00 49.31 285 LEU A O 1
ATOM 2265 N N . PRO A 1 286 ? -28.234 2.597 -1.269 1.00 43.88 286 PRO A N 1
ATOM 2266 C CA . PRO A 1 286 ? -28.311 1.277 -1.869 1.00 43.88 286 PRO A CA 1
ATOM 2267 C C . PRO A 1 286 ? -27.126 1.090 -2.827 1.00 43.88 286 PRO A C 1
ATOM 2269 O O . PRO A 1 286 ? -26.983 1.823 -3.801 1.00 43.88 286 PRO A O 1
ATOM 2272 N N . SER A 1 287 ? -26.322 0.056 -2.567 1.00 46.81 287 SER A N 1
ATOM 2273 C CA . SER A 1 287 ? -25.110 -0.388 -3.284 1.00 46.81 287 SER A CA 1
ATOM 2274 C C . SER A 1 287 ? -23.785 0.217 -2.790 1.00 46.81 287 SER A C 1
ATOM 2276 O O . SER A 1 287 ? -23.527 1.411 -2.885 1.00 46.81 287 SER A O 1
ATOM 2278 N N . GLY A 1 288 ? -22.929 -0.665 -2.253 1.00 48.53 288 GLY A N 1
ATOM 2279 C CA . GLY A 1 288 ? -21.651 -0.388 -1.580 1.00 48.53 288 GLY A CA 1
ATOM 2280 C C . GLY A 1 288 ? -20.514 0.114 -2.475 1.00 48.53 288 GLY A C 1
ATOM 2281 O O . GLY A 1 288 ? -19.413 -0.438 -2.445 1.00 48.53 288 GLY A O 1
ATOM 2282 N N . GLY A 1 289 ? -20.779 1.148 -3.271 1.00 53.28 289 GLY A N 1
ATOM 2283 C CA . GLY A 1 289 ? -19.755 1.955 -3.922 1.00 53.28 289 GLY A CA 1
ATOM 2284 C C . GLY A 1 289 ? -19.154 2.976 -2.954 1.00 53.28 289 GLY A C 1
ATOM 2285 O O . GLY A 1 289 ? -19.818 3.458 -2.041 1.00 53.28 289 GLY A O 1
ATOM 2286 N N . TYR A 1 290 ? -17.885 3.325 -3.156 1.00 58.50 290 TYR A N 1
ATOM 2287 C CA . TYR A 1 290 ? -17.283 4.461 -2.463 1.00 58.50 290 TYR A CA 1
ATOM 2288 C C . TYR A 1 290 ? -17.890 5.756 -3.021 1.00 58.50 290 TYR A C 1
ATOM 2290 O O . TYR A 1 290 ? -17.865 5.941 -4.241 1.00 58.50 290 TYR A O 1
ATOM 2298 N N . PRO A 1 291 ? -18.443 6.655 -2.186 1.00 65.19 291 PRO A N 1
ATOM 2299 C CA . PRO A 1 291 ? -19.028 7.885 -2.693 1.00 65.19 291 PRO A CA 1
ATOM 2300 C C . PRO A 1 291 ? -17.937 8.747 -3.334 1.00 65.19 291 PRO A C 1
ATOM 2302 O O . PRO A 1 291 ? -16.791 8.776 -2.879 1.00 65.19 291 PRO A O 1
ATOM 2305 N N . LEU A 1 292 ? -18.300 9.467 -4.397 1.00 62.19 292 LEU A N 1
ATOM 2306 C CA . LEU A 1 292 ? -17.400 10.314 -5.189 1.00 62.19 292 LEU A CA 1
ATOM 2307 C C . LEU A 1 292 ? -16.606 11.308 -4.320 1.00 62.19 292 LEU A C 1
ATOM 2309 O O . LEU A 1 292 ? -15.450 11.600 -4.607 1.00 62.19 292 LEU A O 1
ATOM 2313 N N . THR A 1 293 ? -17.187 11.751 -3.204 1.00 62.16 293 THR A N 1
ATOM 2314 C CA . THR A 1 293 ? -16.533 12.576 -2.177 1.00 62.16 293 THR A CA 1
ATOM 2315 C C . THR A 1 293 ? -15.269 11.937 -1.609 1.00 62.16 293 THR A C 1
ATOM 2317 O O . THR A 1 293 ? -14.282 12.623 -1.372 1.00 62.16 293 THR A O 1
ATOM 2320 N N . THR A 1 294 ? -15.261 10.620 -1.438 1.00 64.31 294 THR A N 1
ATOM 2321 C CA . THR A 1 294 ? -14.112 9.867 -0.921 1.00 64.31 294 THR A CA 1
ATOM 2322 C C . THR A 1 294 ? -13.002 9.792 -1.940 1.00 64.31 294 THR A C 1
ATOM 2324 O O . THR A 1 294 ? -11.845 10.009 -1.605 1.00 64.31 294 THR A O 1
ATOM 2327 N N . ILE A 1 295 ? -13.369 9.536 -3.195 1.00 64.81 295 ILE A N 1
ATOM 2328 C CA . ILE A 1 295 ? -12.427 9.523 -4.310 1.00 64.81 295 ILE A CA 1
ATOM 2329 C C . ILE A 1 295 ? -11.781 10.902 -4.434 1.00 64.81 295 ILE A C 1
ATOM 2331 O O . ILE A 1 295 ? -10.564 10.977 -4.533 1.00 64.81 295 ILE A O 1
ATOM 2335 N N . LEU A 1 296 ? -12.565 11.982 -4.338 1.00 65.50 296 LEU A N 1
ATOM 2336 C CA . LEU A 1 296 ? -12.052 13.353 -4.351 1.00 65.50 296 LEU A CA 1
ATOM 2337 C C . LEU A 1 296 ? -11.144 13.660 -3.158 1.00 65.50 296 LEU A C 1
ATOM 2339 O O . LEU A 1 296 ? -10.095 14.260 -3.357 1.00 65.50 296 LEU A O 1
ATOM 2343 N N . VAL A 1 297 ? -11.497 13.241 -1.938 1.00 66.62 297 VAL A N 1
ATOM 2344 C CA . VAL A 1 297 ? -10.637 13.445 -0.759 1.00 66.62 297 VAL A CA 1
ATOM 2345 C C . VAL A 1 297 ? -9.323 12.688 -0.911 1.00 66.62 297 VAL A C 1
ATOM 2347 O O . VAL A 1 297 ? -8.276 13.279 -0.672 1.00 66.62 297 VAL A O 1
ATOM 2350 N N . ILE A 1 298 ? -9.353 11.430 -1.361 1.00 65.88 298 ILE A N 1
ATOM 2351 C CA . ILE A 1 298 ? -8.135 10.669 -1.670 1.00 65.88 298 ILE A CA 1
ATOM 2352 C C . ILE A 1 298 ? -7.320 11.417 -2.723 1.00 65.88 298 ILE A C 1
ATOM 2354 O O . ILE A 1 298 ? -6.140 11.646 -2.509 1.00 65.88 298 ILE A O 1
ATOM 2358 N N . LEU A 1 299 ? -7.941 11.861 -3.819 1.00 68.75 299 LEU A N 1
ATOM 2359 C CA . LEU A 1 299 ? -7.257 12.579 -4.897 1.00 68.75 299 LEU A CA 1
ATOM 2360 C C . LEU A 1 299 ? -6.604 13.872 -4.408 1.00 68.75 299 LEU A C 1
ATOM 2362 O O . LEU A 1 299 ? -5.456 14.133 -4.742 1.00 68.75 299 LEU A O 1
ATOM 2366 N N . ILE A 1 300 ? -7.307 14.658 -3.593 1.00 71.12 300 ILE A N 1
ATOM 2367 C CA . ILE A 1 300 ? -6.805 15.921 -3.044 1.00 71.12 300 ILE A CA 1
ATOM 2368 C C . ILE A 1 300 ? -5.671 15.654 -2.054 1.00 71.12 300 ILE A C 1
ATOM 2370 O O . ILE A 1 300 ? -4.613 16.266 -2.157 1.00 71.12 300 ILE A O 1
ATOM 2374 N N . VAL A 1 301 ? -5.860 14.716 -1.126 1.00 66.81 301 VAL A N 1
ATOM 2375 C CA . VAL A 1 301 ? -4.853 14.352 -0.122 1.00 66.81 301 VAL A CA 1
ATOM 2376 C C . VAL A 1 301 ? -3.603 13.785 -0.793 1.00 66.81 301 VAL A C 1
ATOM 2378 O O . VAL A 1 301 ? -2.498 14.233 -0.500 1.00 66.81 301 VAL A O 1
ATOM 2381 N N . SER A 1 302 ? -3.770 12.870 -1.748 1.00 63.44 302 SER A N 1
ATOM 2382 C CA . SER A 1 302 ? -2.679 12.318 -2.550 1.00 63.44 302 SER A CA 1
ATOM 2383 C C . SER A 1 302 ? -2.013 13.377 -3.427 1.00 63.44 302 SER A C 1
ATOM 2385 O O . SER A 1 302 ? -0.795 13.375 -3.546 1.00 63.44 302 SER A O 1
ATOM 2387 N N . SER A 1 303 ? -2.767 14.318 -4.001 1.00 67.81 303 SER A N 1
ATOM 2388 C CA . SER A 1 303 ? -2.203 15.405 -4.808 1.00 67.81 303 SER A CA 1
ATOM 2389 C C . SER A 1 303 ? -1.386 16.382 -3.966 1.00 67.81 303 SER A C 1
ATOM 2391 O O . SER A 1 303 ? -0.325 16.810 -4.415 1.00 67.81 303 SER A O 1
ATOM 2393 N N . ILE A 1 304 ? -1.850 16.732 -2.762 1.00 67.88 304 ILE A N 1
ATOM 2394 C CA . ILE A 1 304 ? -1.091 17.570 -1.823 1.00 67.88 304 ILE A CA 1
ATOM 2395 C C . ILE A 1 304 ? 0.190 16.839 -1.426 1.00 67.88 304 ILE A C 1
ATOM 2397 O O . ILE A 1 304 ? 1.269 17.419 -1.496 1.00 67.88 304 ILE A O 1
ATOM 2401 N N . TYR A 1 305 ? 0.077 15.556 -1.083 1.00 65.56 305 TYR A N 1
ATOM 2402 C CA . TYR A 1 305 ? 1.204 14.716 -0.694 1.00 65.56 305 TYR A CA 1
ATOM 2403 C C . TYR A 1 305 ? 2.282 14.636 -1.791 1.00 65.56 305 TYR A C 1
ATOM 2405 O O . TYR A 1 305 ? 3.446 14.945 -1.550 1.00 65.56 305 TYR A O 1
ATOM 2413 N N . VAL A 1 306 ? 1.887 14.311 -3.027 1.00 65.31 306 VAL A N 1
ATOM 2414 C CA . VAL A 1 306 ? 2.803 14.186 -4.178 1.00 65.31 306 VAL A CA 1
ATOM 2415 C C . VAL A 1 306 ? 3.408 15.537 -4.585 1.00 65.31 306 VAL A C 1
ATOM 2417 O O . VAL A 1 306 ? 4.588 15.609 -4.932 1.00 65.31 306 VAL A O 1
ATOM 2420 N N . SER A 1 307 ? 2.633 16.624 -4.515 1.00 65.62 307 SER A N 1
ATOM 2421 C CA . SER A 1 307 ? 3.131 17.979 -4.797 1.00 65.62 307 SER A CA 1
ATOM 2422 C C . SER A 1 307 ? 4.251 18.384 -3.832 1.00 65.62 307 SER A C 1
ATOM 2424 O O . SER A 1 307 ? 5.277 18.917 -4.255 1.00 65.62 307 SER A O 1
ATOM 2426 N N . GLN A 1 308 ? 4.107 18.052 -2.546 1.00 64.81 308 GLN A N 1
ATOM 2427 C CA . GLN A 1 308 ? 5.127 18.335 -1.533 1.00 64.81 308 GLN A CA 1
ATOM 2428 C C . GLN A 1 308 ? 6.393 17.492 -1.723 1.00 64.81 308 GLN A C 1
ATOM 2430 O O . GLN A 1 308 ? 7.489 18.045 -1.657 1.00 64.81 308 GLN A O 1
ATOM 2435 N N . LEU A 1 309 ? 6.255 16.199 -2.041 1.00 61.16 309 LEU A N 1
ATOM 2436 C CA . LEU A 1 309 ? 7.391 15.331 -2.383 1.00 61.16 309 LEU A CA 1
ATOM 2437 C C . LEU A 1 309 ? 8.212 15.927 -3.541 1.00 61.16 309 LEU A C 1
ATOM 2439 O O . LEU A 1 309 ? 9.438 16.000 -3.494 1.00 61.16 309 LEU A O 1
ATOM 2443 N N . THR A 1 310 ? 7.516 16.429 -4.562 1.00 60.44 310 THR A N 1
ATOM 2444 C CA . THR A 1 310 ? 8.145 17.066 -5.727 1.00 60.44 310 THR A CA 1
ATOM 2445 C C . THR A 1 310 ? 8.854 18.370 -5.341 1.00 60.44 310 THR A C 1
ATOM 2447 O O . THR A 1 310 ? 9.979 18.618 -5.776 1.00 60.44 310 THR A O 1
ATOM 2450 N N . PHE A 1 311 ? 8.230 19.197 -4.495 1.00 60.38 311 PHE A N 1
ATOM 2451 C CA . PHE A 1 311 ? 8.795 20.475 -4.058 1.00 60.38 311 PHE A CA 1
ATOM 2452 C C . PHE A 1 311 ? 10.031 20.298 -3.164 1.00 60.38 311 PHE A C 1
ATOM 2454 O O . PHE A 1 311 ? 11.056 20.930 -3.423 1.00 60.38 311 PHE A O 1
ATOM 2461 N N . SER A 1 312 ? 9.977 19.397 -2.178 1.00 56.53 312 SER A N 1
ATOM 2462 C CA . SER A 1 312 ? 11.113 19.107 -1.289 1.00 56.53 312 SER A CA 1
ATOM 2463 C C . SER A 1 312 ? 12.336 18.611 -2.070 1.00 56.53 312 SER A C 1
ATOM 2465 O O . SER A 1 312 ? 13.458 19.043 -1.807 1.00 56.53 312 SER A O 1
ATOM 2467 N N . ASN A 1 313 ? 12.116 17.783 -3.095 1.00 54.72 313 ASN A N 1
ATOM 2468 C CA . ASN A 1 313 ? 13.198 17.203 -3.894 1.00 54.72 313 ASN A CA 1
ATOM 2469 C C . ASN A 1 313 ? 13.728 18.149 -4.981 1.00 54.72 313 ASN A C 1
ATOM 2471 O O . ASN A 1 313 ? 14.890 18.072 -5.372 1.00 54.72 313 ASN A O 1
ATOM 2475 N N . SER A 1 314 ? 12.920 19.105 -5.448 1.00 52.28 314 SER A N 1
ATOM 2476 C CA . SER A 1 314 ? 13.407 20.141 -6.368 1.00 52.28 314 SER A CA 1
ATOM 2477 C C . SER A 1 314 ? 14.477 21.047 -5.731 1.00 52.28 314 SER A C 1
ATOM 2479 O O . SER A 1 314 ? 15.379 21.522 -6.426 1.00 52.28 314 SER A O 1
ATOM 2481 N N . GLY A 1 315 ? 14.430 21.235 -4.405 1.00 47.56 315 GLY A N 1
ATOM 2482 C CA . GLY A 1 315 ? 15.439 21.991 -3.658 1.00 47.56 315 GLY A CA 1
ATOM 2483 C C . GLY A 1 315 ? 16.772 21.250 -3.506 1.00 47.56 315 GLY A C 1
ATOM 2484 O O . GLY A 1 315 ? 17.827 21.868 -3.641 1.00 47.56 315 GLY A O 1
ATOM 2485 N N . THR A 1 316 ? 16.743 19.932 -3.291 1.00 48.66 316 THR A N 1
ATOM 2486 C CA . THR A 1 316 ? 17.953 19.107 -3.117 1.00 48.66 316 THR A CA 1
ATOM 2487 C C . THR A 1 316 ? 18.698 18.895 -4.436 1.00 48.66 316 THR A C 1
ATOM 2489 O O . THR A 1 316 ? 19.907 19.109 -4.493 1.00 48.66 316 THR A O 1
ATOM 2492 N N . VAL A 1 317 ? 17.976 18.617 -5.528 1.00 47.22 317 VAL A N 1
ATOM 2493 C CA . VAL A 1 317 ? 18.557 18.481 -6.880 1.00 47.22 317 VAL A CA 1
ATOM 2494 C C . VAL A 1 317 ? 19.186 19.794 -7.375 1.00 47.22 317 VAL A C 1
ATOM 2496 O O . VAL A 1 317 ? 20.178 19.780 -8.107 1.00 47.22 317 VAL A O 1
ATOM 2499 N N . SER A 1 318 ? 18.638 20.944 -6.971 1.00 39.28 318 SER A N 1
ATOM 2500 C CA . SER A 1 318 ? 19.198 22.257 -7.327 1.00 39.28 318 SER A CA 1
ATOM 2501 C C . SER A 1 318 ? 20.483 22.574 -6.555 1.00 39.28 318 SER A C 1
ATOM 2503 O O . SER A 1 318 ? 21.398 23.151 -7.137 1.00 39.28 318 SER A O 1
ATOM 2505 N N . ALA A 1 319 ? 20.575 22.160 -5.286 1.00 41.59 319 ALA A N 1
ATOM 2506 C CA . ALA A 1 319 ? 21.762 22.348 -4.450 1.00 41.59 319 ALA A 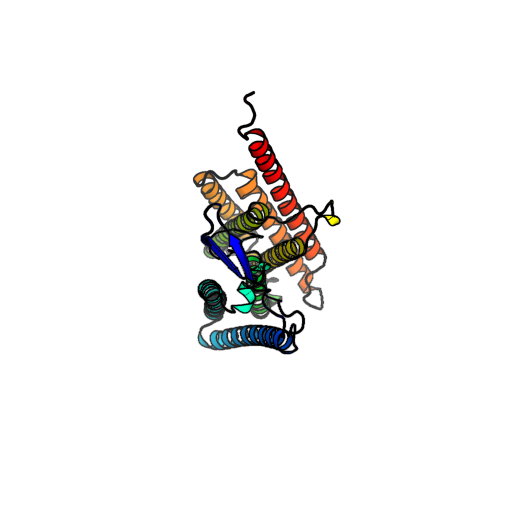CA 1
ATOM 2507 C C . ALA A 1 319 ? 22.941 21.464 -4.902 1.00 41.59 319 ALA A C 1
ATOM 2509 O O . ALA A 1 319 ? 24.074 21.934 -5.005 1.00 41.59 319 ALA A O 1
ATOM 2510 N N . GLU A 1 320 ? 22.670 20.209 -5.269 1.00 44.94 320 GLU A N 1
ATOM 2511 C CA . GLU A 1 320 ? 23.700 19.260 -5.714 1.00 44.94 320 GLU A CA 1
ATOM 2512 C C . GLU A 1 320 ? 24.269 19.618 -7.103 1.00 44.94 320 GLU A C 1
ATOM 2514 O O . GLU A 1 320 ? 25.448 19.403 -7.381 1.00 44.94 320 GLU A O 1
ATOM 2519 N N . ARG A 1 321 ? 23.473 20.269 -7.969 1.00 43.41 321 ARG A N 1
ATOM 2520 C CA . ARG A 1 321 ? 23.960 20.827 -9.247 1.00 43.41 321 ARG A CA 1
ATOM 2521 C C . ARG A 1 321 ? 24.820 22.081 -9.094 1.00 43.41 321 ARG A C 1
ATOM 2523 O O . ARG A 1 321 ? 25.648 22.333 -9.967 1.00 43.41 321 ARG A O 1
ATOM 2530 N N . THR A 1 322 ? 24.639 22.864 -8.031 1.00 45.31 322 THR A N 1
ATOM 2531 C CA . THR A 1 322 ? 25.476 24.047 -7.761 1.00 45.31 322 THR A CA 1
ATOM 2532 C C . THR A 1 322 ? 26.806 23.710 -7.086 1.00 45.31 322 THR A C 1
ATOM 2534 O O . THR A 1 322 ? 27.736 24.506 -7.182 1.00 45.31 322 THR A O 1
ATOM 2537 N N . GLU A 1 323 ? 26.932 22.529 -6.474 1.00 43.09 323 GLU A N 1
ATOM 2538 C CA . GLU A 1 323 ? 28.156 22.065 -5.797 1.00 43.09 323 GLU A CA 1
ATOM 2539 C C . GLU A 1 323 ? 28.959 21.024 -6.608 1.00 43.09 323 GLU A C 1
ATOM 2541 O O . GLU A 1 323 ? 29.834 20.338 -6.081 1.00 43.09 323 GLU A O 1
ATOM 2546 N N . GLY A 1 324 ? 28.714 20.918 -7.919 1.00 39.97 324 GLY A N 1
ATOM 2547 C CA . GLY A 1 324 ? 29.589 20.166 -8.822 1.00 39.97 324 GLY A CA 1
ATOM 2548 C C . GLY A 1 324 ? 30.981 20.819 -8.951 1.00 39.97 324 GLY A C 1
ATOM 2549 O O . GLY A 1 324 ? 31.086 22.048 -8.910 1.00 39.97 324 GLY A O 1
ATOM 2550 N N . PRO A 1 325 ? 32.067 20.045 -9.159 1.00 41.69 325 PRO A N 1
ATOM 2551 C CA . PRO A 1 325 ? 33.453 20.524 -9.140 1.00 41.69 325 PRO A CA 1
ATOM 2552 C C . PRO A 1 325 ? 33.825 21.257 -10.444 1.00 41.69 325 PRO A C 1
ATOM 2554 O O . PRO A 1 325 ? 34.694 20.824 -11.197 1.00 41.69 325 PRO A O 1
ATOM 2557 N N . GLY A 1 326 ? 33.130 22.355 -10.738 1.00 44.59 326 GLY A N 1
ATOM 2558 C CA . GLY A 1 326 ? 33.355 23.211 -11.908 1.00 44.59 326 GLY A CA 1
ATOM 2559 C C . GLY A 1 326 ? 33.567 24.689 -11.569 1.00 44.59 326 GLY A C 1
ATOM 2560 O O . GLY A 1 326 ? 33.725 25.498 -12.474 1.00 44.59 326 GLY A O 1
ATOM 2561 N N . GLY A 1 327 ? 33.579 25.054 -10.284 1.00 36.72 327 GLY A N 1
ATOM 2562 C CA . GLY A 1 327 ? 33.792 26.423 -9.804 1.00 36.72 327 GLY A CA 1
ATOM 2563 C C . GLY A 1 327 ? 35.238 26.706 -9.400 1.00 36.72 327 GLY A C 1
ATOM 2564 O O . GLY A 1 327 ? 35.476 27.165 -8.289 1.00 36.72 327 GLY A O 1
ATOM 2565 N N . ALA A 1 328 ? 36.205 26.379 -10.257 1.00 39.50 328 ALA A N 1
ATOM 2566 C CA . ALA A 1 328 ? 37.592 26.820 -10.104 1.00 39.50 328 ALA A CA 1
ATOM 2567 C C . ALA A 1 328 ? 38.274 26.910 -11.477 1.00 39.50 328 ALA A C 1
ATOM 2569 O O . ALA A 1 328 ? 39.069 26.045 -11.842 1.00 39.50 328 ALA A O 1
ATOM 2570 N N . VAL A 1 329 ? 37.934 27.960 -12.228 1.00 37.75 329 VAL A N 1
ATOM 2571 C CA . VAL A 1 329 ? 38.817 28.628 -13.199 1.00 37.75 329 VAL A CA 1
ATOM 2572 C C . VAL A 1 329 ? 38.585 30.124 -13.055 1.00 37.75 329 VAL A C 1
ATOM 2574 O O . VAL A 1 329 ? 37.400 30.520 -13.013 1.00 37.75 329 VAL A O 1
#

Nearest PDB structures (foldseek):
  6grj-assembly1_I  TM=1.329E-01  e=7.587E+00  Aeromonas hydrophila

Mean predicted aligned error: 12.48 Å

Sequence (329 aa):
MGKSGSVEVQAIHAKPAFHLSVSRTTASTEDVGIGWLASLALLIVGITLLFSLLKRGMNQIEQQLGWLTSIALFLMTLFGLRYLSIIYAFPQSFYSLELFSPAQYATSGLMSSLGDYFLNSLITFYAMLVISKKAKDKFINPDRVRHIDSTGFRYKNVIIGTAFVIVCLALLHFYDYLFEGLVLHSNISFNINNFFDLTVYSFFAFTSIGLFLFSLYLFFDFIAHFFLAHTATQQIISLSGGGLIYIVIALLLGLQLAWAVILPLLVLVLLLWSLRFNYVASADLPSGGYPLTTILVILIVSSIYVSQLTFSNSGTVSAERTEGPGGAV